Protein AF-A0A2T9YYT0-F1 (afdb_monomer)

Organism: NCBI:txid61424

Structure (mmCIF, N/CA/C/O backbone):
data_AF-A0A2T9YYT0-F1
#
_entry.id   AF-A0A2T9YYT0-F1
#
loop_
_atom_site.group_PDB
_atom_site.id
_atom_site.type_symbol
_atom_site.label_atom_id
_atom_site.label_alt_id
_atom_site.label_comp_id
_atom_site.label_asym_id
_atom_site.label_entity_id
_atom_site.label_seq_id
_atom_site.pdbx_PDB_ins_code
_atom_site.Cartn_x
_atom_site.Cartn_y
_atom_site.Cartn_z
_atom_site.occupancy
_atom_site.B_iso_or_equiv
_atom_site.auth_seq_id
_atom_site.auth_comp_id
_atom_site.auth_asym_id
_atom_site.auth_atom_id
_atom_site.pdbx_PDB_model_num
ATOM 1 N N . MET A 1 1 ? 71.047 16.008 -91.352 1.00 48.94 1 MET A N 1
ATOM 2 C CA . MET A 1 1 ? 70.889 15.973 -92.823 1.00 48.94 1 MET A CA 1
ATOM 3 C C . MET A 1 1 ? 72.120 15.320 -93.435 1.00 48.94 1 MET A C 1
ATOM 5 O O . MET A 1 1 ? 73.192 15.912 -93.393 1.00 48.94 1 MET A O 1
ATOM 9 N N . VAL A 1 2 ? 71.991 14.085 -93.923 1.00 49.75 2 VAL A N 1
ATOM 10 C CA . VAL A 1 2 ? 73.041 13.418 -94.707 1.00 49.75 2 VAL A CA 1
ATOM 11 C C . VAL A 1 2 ? 72.627 13.507 -96.168 1.00 49.75 2 VAL A C 1
ATOM 13 O O . VAL A 1 2 ? 71.519 13.128 -96.542 1.00 49.75 2 VAL A O 1
ATOM 16 N N . VAL A 1 3 ? 73.506 14.071 -96.986 1.00 53.31 3 VAL A N 1
ATOM 17 C CA . VAL A 1 3 ? 73.301 14.191 -98.428 1.00 53.31 3 VAL A CA 1
ATOM 18 C C . VAL A 1 3 ? 73.823 12.905 -99.052 1.00 53.31 3 VAL A C 1
ATOM 20 O O . VAL A 1 3 ? 75.031 12.673 -99.032 1.00 53.31 3 VAL A O 1
ATOM 23 N N . ILE A 1 4 ? 72.929 12.060 -99.568 1.00 58.38 4 ILE A N 1
ATOM 24 C CA . ILE A 1 4 ? 73.328 10.882 -100.342 1.00 58.38 4 ILE A CA 1
ATOM 25 C C . ILE A 1 4 ? 73.090 11.206 -101.812 1.00 58.38 4 ILE A C 1
ATOM 27 O O . ILE A 1 4 ? 71.980 11.553 -102.219 1.00 58.38 4 ILE A O 1
ATOM 31 N N . GLN A 1 5 ? 74.158 11.132 -102.598 1.00 52.84 5 GLN A N 1
ATOM 32 C CA . GLN A 1 5 ? 74.096 11.273 -104.043 1.00 52.84 5 GLN A CA 1
ATOM 33 C C . GLN A 1 5 ? 73.851 9.881 -104.630 1.00 52.84 5 GLN A C 1
ATOM 35 O O . GLN A 1 5 ? 74.651 8.974 -104.404 1.00 52.84 5 GLN A O 1
ATOM 40 N N . VAL A 1 6 ? 72.729 9.696 -105.324 1.00 58.88 6 VAL A N 1
ATOM 41 C CA . VAL A 1 6 ? 72.465 8.471 -106.095 1.00 58.88 6 VAL A CA 1
ATOM 42 C C . VAL A 1 6 ? 73.031 8.617 -107.510 1.00 58.88 6 VAL A C 1
ATOM 44 O O . VAL A 1 6 ? 73.194 9.736 -108.000 1.00 58.88 6 VAL A O 1
ATOM 47 N N . ASP A 1 7 ? 73.363 7.492 -108.153 1.00 56.06 7 ASP A N 1
ATOM 48 C CA . ASP A 1 7 ? 74.145 7.411 -109.404 1.00 56.06 7 ASP A CA 1
ATOM 49 C C . ASP A 1 7 ? 73.560 8.180 -110.613 1.00 56.06 7 ASP A C 1
ATOM 51 O O . ASP A 1 7 ? 74.244 8.349 -111.622 1.00 56.06 7 ASP A O 1
ATOM 55 N N . ASP A 1 8 ? 72.326 8.689 -110.529 1.00 66.50 8 ASP A N 1
ATOM 56 C CA . ASP A 1 8 ? 71.697 9.537 -111.553 1.00 66.50 8 ASP A CA 1
ATOM 57 C C . ASP A 1 8 ? 71.870 11.055 -111.323 1.00 66.50 8 ASP A C 1
ATOM 59 O O . ASP A 1 8 ? 71.364 11.867 -112.098 1.00 66.50 8 ASP A O 1
ATOM 63 N N . GLY A 1 9 ? 72.605 11.456 -110.280 1.00 64.12 9 GLY A N 1
ATOM 64 C CA . GLY A 1 9 ? 72.860 12.858 -109.943 1.00 64.12 9 GLY A CA 1
ATOM 65 C C . GLY A 1 9 ? 71.755 13.533 -109.124 1.00 64.12 9 GLY A C 1
ATOM 66 O O . GLY A 1 9 ? 71.896 14.711 -108.787 1.00 64.12 9 GLY A O 1
ATOM 67 N N . SER A 1 10 ? 70.693 12.811 -108.755 1.00 58.41 10 SER A N 1
ATOM 68 C CA . SER A 1 10 ? 69.660 13.301 -107.842 1.00 58.41 10 SER A CA 1
ATOM 69 C C . SER A 1 10 ? 70.203 13.394 -106.412 1.00 58.41 10 SER A C 1
ATOM 71 O O . SER A 1 10 ? 70.807 12.457 -105.885 1.00 58.41 10 SER A O 1
ATOM 73 N N . ILE A 1 11 ? 69.981 14.538 -105.760 1.00 57.59 11 ILE A N 1
ATOM 74 C CA . ILE A 1 11 ? 70.287 14.714 -104.338 1.00 57.59 11 ILE A CA 1
ATOM 75 C C . ILE A 1 11 ? 69.088 14.222 -103.536 1.00 57.59 11 ILE A C 1
ATOM 77 O O . ILE A 1 11 ? 68.036 14.861 -103.538 1.00 57.59 11 ILE A O 1
ATOM 81 N N . VAL A 1 12 ? 69.256 13.109 -102.824 1.00 55.69 12 VAL A N 1
ATOM 82 C CA . VAL A 1 12 ? 68.275 12.673 -101.832 1.00 55.69 12 VAL A CA 1
ATOM 83 C C . VAL A 1 12 ? 68.736 13.207 -100.480 1.00 55.69 12 VAL A C 1
ATOM 85 O O . VAL A 1 12 ? 69.759 12.786 -99.932 1.00 55.69 12 VAL A O 1
ATOM 88 N N . CYS A 1 13 ? 68.003 14.187 -99.953 1.00 56.06 13 CYS A N 1
ATOM 89 C CA . CYS A 1 13 ? 68.179 14.643 -98.581 1.00 56.06 13 CYS A CA 1
ATOM 90 C C . CYS A 1 13 ? 67.651 13.543 -97.664 1.00 56.06 13 CYS A C 1
ATOM 92 O O . CYS A 1 13 ? 66.440 13.387 -97.522 1.00 56.06 13 CYS A O 1
ATOM 94 N N . VAL A 1 14 ? 68.549 12.763 -97.067 1.00 57.16 14 VAL A N 1
ATOM 95 C CA . VAL A 1 14 ? 68.151 11.817 -96.031 1.00 57.16 14 VAL A CA 1
ATOM 96 C C . VAL A 1 14 ? 68.234 12.568 -94.713 1.00 57.16 14 VAL A C 1
ATOM 98 O O . VAL A 1 14 ? 69.315 12.968 -94.252 1.00 57.16 14 VAL A O 1
ATOM 101 N N . ASP A 1 15 ? 67.070 12.836 -94.131 1.00 63.81 15 ASP A N 1
ATOM 102 C CA . ASP A 1 15 ? 66.994 13.333 -92.767 1.00 63.81 15 ASP A CA 1
ATOM 103 C C . ASP A 1 15 ? 67.611 12.247 -91.878 1.00 63.81 15 ASP A C 1
ATOM 105 O O . ASP A 1 15 ? 67.020 11.197 -91.651 1.00 63.81 15 ASP A O 1
ATOM 109 N N . ASN A 1 16 ? 68.858 12.454 -91.446 1.00 73.38 16 ASN A N 1
ATOM 110 C CA . ASN A 1 16 ? 69.516 11.587 -90.472 1.00 73.38 16 ASN A CA 1
ATOM 111 C C . ASN A 1 16 ? 68.943 11.931 -89.096 1.00 73.38 16 ASN A C 1
ATOM 113 O O . ASN A 1 16 ? 69.566 12.669 -88.333 1.00 73.38 16 ASN A O 1
ATOM 117 N N . LEU A 1 17 ? 67.690 11.529 -88.902 1.00 82.12 17 LEU A N 1
ATOM 118 C CA . LEU A 1 17 ? 66.942 11.695 -87.671 1.00 82.12 17 LEU A CA 1
ATOM 119 C C . LEU A 1 17 ? 67.396 10.620 -86.698 1.00 82.12 17 LEU A C 1
ATOM 121 O O . LEU A 1 17 ? 67.604 9.462 -87.071 1.00 82.12 17 LEU A O 1
ATOM 125 N N . THR A 1 18 ? 67.536 11.004 -85.438 1.00 88.94 18 THR A N 1
ATOM 126 C CA . THR A 1 18 ? 67.604 10.026 -84.357 1.00 88.94 18 THR A CA 1
ATOM 127 C C . THR A 1 18 ? 66.321 9.182 -84.353 1.00 88.94 18 THR A C 1
ATOM 129 O O . THR A 1 18 ? 65.275 9.651 -84.811 1.00 88.94 18 THR A O 1
ATOM 132 N N . PRO A 1 19 ? 66.356 7.943 -83.831 1.00 90.31 19 PRO A N 1
ATOM 133 C CA . PRO A 1 19 ? 65.154 7.117 -83.711 1.00 90.31 19 PRO A CA 1
ATOM 134 C C . PRO A 1 19 ? 63.983 7.845 -83.025 1.00 90.31 19 PRO A C 1
ATOM 136 O O . PRO A 1 19 ? 62.849 7.758 -83.493 1.00 90.31 19 PRO A O 1
ATOM 139 N N . TYR A 1 20 ? 64.263 8.643 -81.988 1.00 91.44 20 TYR A N 1
ATOM 140 C CA . TYR A 1 20 ? 63.283 9.518 -81.340 1.00 91.44 20 TYR A CA 1
ATOM 141 C C . TYR A 1 20 ? 62.682 10.560 -82.298 1.00 91.44 20 TYR A C 1
ATOM 143 O O . TYR A 1 20 ? 61.463 10.656 -82.420 1.00 91.44 20 TYR A O 1
ATOM 151 N N . GLU A 1 21 ? 63.512 11.322 -83.015 1.00 90.19 21 GLU A N 1
ATOM 152 C CA . GLU A 1 21 ? 63.042 12.341 -83.967 1.00 90.19 21 GLU A CA 1
ATOM 153 C C . GLU A 1 21 ? 62.239 11.731 -85.125 1.00 90.19 21 GLU A C 1
ATOM 155 O O . GLU A 1 21 ? 61.293 12.355 -85.610 1.00 90.19 21 GLU A O 1
ATOM 160 N N . GLN A 1 22 ? 62.582 10.508 -85.546 1.00 89.50 22 GLN A N 1
ATOM 161 C CA . GLN A 1 22 ? 61.803 9.765 -86.533 1.00 89.50 22 GLN A CA 1
ATOM 162 C C . GLN A 1 22 ? 60.416 9.404 -85.983 1.00 89.50 22 GLN A C 1
ATOM 164 O O . GLN A 1 22 ? 59.426 9.688 -86.650 1.00 89.50 22 GLN A O 1
ATOM 169 N N . CYS A 1 23 ? 60.324 8.897 -84.749 1.00 91.56 23 CYS A N 1
ATOM 170 C CA . CYS A 1 23 ? 59.041 8.645 -84.083 1.00 91.56 23 CYS A CA 1
ATOM 171 C C . CYS A 1 23 ? 58.188 9.921 -83.976 1.00 91.56 23 CYS A C 1
ATOM 173 O O . CYS A 1 23 ? 57.018 9.928 -84.355 1.00 91.56 23 CYS A O 1
ATOM 175 N N . VAL A 1 24 ? 58.776 11.041 -83.537 1.00 91.44 24 VAL A N 1
ATOM 176 C CA . VAL A 1 24 ? 58.065 12.329 -83.433 1.00 91.44 24 VAL A CA 1
ATOM 177 C C . VAL A 1 24 ? 57.538 12.779 -84.800 1.00 91.44 24 VAL A C 1
ATOM 179 O O . VAL A 1 24 ? 56.410 13.264 -84.904 1.00 91.44 24 VAL A O 1
ATOM 182 N N . LYS A 1 25 ? 58.330 12.602 -85.864 1.00 89.75 25 LYS A N 1
ATOM 183 C CA . LYS A 1 25 ? 57.927 12.913 -87.242 1.00 89.75 25 LYS A CA 1
ATOM 184 C C . LYS A 1 25 ? 56.784 12.013 -87.721 1.00 89.75 25 LYS A C 1
ATOM 186 O O . LYS A 1 25 ? 55.833 12.530 -88.308 1.00 89.75 25 LYS A O 1
ATOM 191 N N . ASP A 1 26 ? 56.847 10.715 -87.433 1.00 91.25 26 ASP A N 1
ATOM 192 C CA . ASP A 1 26 ? 55.813 9.736 -87.797 1.00 91.25 26 ASP A CA 1
ATOM 193 C C . ASP A 1 26 ? 54.470 10.031 -87.102 1.00 91.25 26 ASP A C 1
ATOM 195 O O . ASP A 1 26 ? 53.407 9.784 -87.672 1.00 91.25 26 ASP A O 1
ATOM 199 N N . HIS A 1 27 ? 54.507 10.669 -85.927 1.00 88.31 27 HIS A N 1
ATOM 200 C CA . HIS A 1 27 ? 53.335 11.121 -85.169 1.00 88.31 27 HIS A CA 1
ATOM 201 C C . HIS A 1 27 ? 53.002 12.612 -85.371 1.00 88.31 27 HIS A C 1
ATOM 203 O O . HIS A 1 27 ? 52.501 13.292 -84.473 1.00 88.31 27 HIS A O 1
ATOM 209 N N . GLY A 1 28 ? 53.254 13.145 -86.573 1.00 88.19 28 GLY A N 1
ATOM 210 C CA . GLY A 1 28 ? 52.795 14.484 -86.966 1.00 88.19 28 GLY A CA 1
ATOM 211 C C . GLY A 1 28 ? 53.516 15.633 -86.255 1.00 88.19 28 GLY A C 1
ATOM 212 O O . GLY A 1 28 ? 52.968 16.729 -86.143 1.00 88.19 28 GLY A O 1
ATOM 213 N N . GLY A 1 29 ? 54.737 15.388 -85.774 1.00 89.06 29 GLY A N 1
ATOM 214 C CA . GLY A 1 29 ? 55.554 16.357 -85.046 1.00 89.06 29 GLY A CA 1
ATOM 215 C C . GLY A 1 29 ? 55.288 16.397 -83.542 1.00 89.06 29 GLY A C 1
ATOM 216 O O . GLY A 1 29 ? 55.827 17.273 -82.867 1.00 89.06 29 GLY A O 1
ATOM 217 N N . ASN A 1 30 ? 54.473 15.484 -83.008 1.00 90.19 30 ASN A N 1
ATOM 218 C CA . ASN A 1 30 ? 54.114 15.471 -81.599 1.00 90.19 30 ASN A CA 1
ATOM 219 C C . ASN A 1 30 ? 54.831 14.338 -80.854 1.00 90.19 30 ASN A C 1
ATOM 221 O O . ASN A 1 30 ? 54.704 13.169 -81.207 1.00 90.19 30 ASN A O 1
ATOM 225 N N . SER A 1 31 ? 55.572 14.675 -79.800 1.00 90.44 31 SER A N 1
ATOM 226 C CA . SER A 1 31 ? 56.285 13.688 -78.982 1.00 90.44 31 SER A CA 1
ATOM 227 C C . SER A 1 31 ? 55.400 13.000 -77.941 1.00 90.44 31 SER A C 1
ATOM 229 O O . SER A 1 31 ? 55.817 12.006 -77.344 1.00 90.44 31 SER A O 1
ATOM 231 N N . SER A 1 32 ? 54.184 13.499 -77.705 1.00 92.25 32 SER A N 1
ATOM 232 C CA . SER A 1 32 ? 53.190 12.882 -76.819 1.00 92.25 32 SER A CA 1
ATOM 233 C C . SER A 1 32 ? 51.772 13.183 -77.289 1.00 92.25 32 SER A C 1
ATOM 235 O O . SER A 1 32 ? 51.420 14.343 -77.478 1.00 92.25 32 SER A O 1
ATOM 237 N N . TRP A 1 33 ? 50.940 12.160 -77.450 1.00 92.19 33 TRP A N 1
ATOM 238 C CA . TRP A 1 33 ? 49.564 12.292 -77.928 1.00 92.19 33 TRP A CA 1
ATOM 239 C C . TRP A 1 33 ? 48.591 11.468 -77.086 1.00 92.19 33 TRP A C 1
ATOM 241 O O . TRP A 1 33 ? 48.980 10.574 -76.334 1.00 92.19 33 TRP A O 1
ATOM 251 N N . SER A 1 34 ? 47.308 11.791 -77.219 1.00 88.31 34 SER A N 1
ATOM 252 C CA . SER A 1 34 ? 46.221 11.090 -76.543 1.00 88.31 34 SER A CA 1
ATOM 253 C C . SER A 1 34 ? 45.336 10.408 -77.576 1.00 88.31 34 SER A C 1
ATOM 255 O O . SER A 1 34 ? 44.844 11.057 -78.498 1.00 88.31 34 SER A O 1
ATOM 257 N N . ASP A 1 35 ? 45.133 9.112 -77.385 1.00 84.75 35 ASP A N 1
ATOM 258 C CA . ASP A 1 35 ? 44.065 8.334 -78.003 1.00 84.75 35 ASP A CA 1
ATOM 259 C C . ASP A 1 35 ? 42.869 8.277 -77.025 1.00 84.75 35 ASP A C 1
ATOM 261 O O . ASP A 1 35 ? 43.024 8.630 -75.851 1.00 84.75 35 ASP A O 1
ATOM 265 N N . PRO A 1 36 ? 41.665 7.855 -77.459 1.00 81.38 36 PRO A N 1
ATOM 266 C CA . PRO A 1 36 ? 40.472 7.853 -76.604 1.00 81.38 36 PRO A CA 1
ATOM 267 C C . PRO A 1 36 ? 40.617 7.105 -75.266 1.00 81.38 36 PRO A C 1
ATOM 269 O O . PRO A 1 36 ? 39.908 7.430 -74.319 1.00 81.38 36 PRO A O 1
ATOM 272 N N . ASP A 1 37 ? 41.513 6.120 -75.186 1.00 81.56 37 ASP A N 1
ATOM 273 C CA . ASP A 1 37 ? 41.694 5.205 -74.055 1.00 81.56 37 ASP A CA 1
ATOM 274 C C . ASP A 1 37 ? 43.132 5.148 -73.512 1.00 81.56 37 ASP A C 1
ATOM 276 O O . ASP A 1 37 ? 43.399 4.393 -72.583 1.00 81.56 37 ASP A O 1
ATOM 280 N N . LYS A 1 38 ? 44.073 5.937 -74.044 1.00 90.38 38 LYS A N 1
ATOM 281 C CA . LYS A 1 38 ? 45.487 5.908 -73.626 1.00 90.38 38 LYS A CA 1
ATOM 282 C C . LYS A 1 38 ? 46.226 7.193 -73.960 1.00 90.38 38 LYS A C 1
ATOM 284 O O . LYS A 1 38 ? 45.900 7.908 -74.902 1.00 90.38 38 LYS A O 1
ATOM 289 N N . THR A 1 39 ? 47.281 7.463 -73.202 1.00 91.12 39 THR A N 1
ATOM 290 C CA . THR A 1 39 ? 48.277 8.480 -73.550 1.00 91.12 39 THR A CA 1
ATOM 291 C C . THR A 1 39 ? 49.543 7.789 -74.017 1.00 91.12 39 THR A C 1
ATOM 293 O O . THR A 1 39 ? 50.057 6.912 -73.324 1.00 91.12 39 THR A O 1
ATOM 296 N N . CYS A 1 40 ? 50.050 8.186 -75.176 1.00 93.38 40 CYS A N 1
ATOM 297 C CA . CYS A 1 40 ? 51.240 7.612 -75.780 1.00 93.38 40 CYS A CA 1
ATOM 298 C C . CYS A 1 40 ? 52.328 8.672 -75.970 1.00 93.38 40 CYS A C 1
ATOM 300 O O . CYS A 1 40 ? 52.042 9.852 -76.169 1.00 93.38 40 CYS A O 1
ATOM 302 N N . SER A 1 41 ? 53.587 8.252 -75.925 1.00 94.19 41 SER A N 1
ATOM 303 C CA . SER A 1 41 ? 54.744 9.115 -76.153 1.00 94.19 41 SER A CA 1
ATOM 304 C C . SER A 1 41 ? 55.873 8.369 -76.852 1.00 94.19 41 SER A C 1
ATOM 306 O O . SER A 1 41 ? 56.094 7.184 -76.591 1.00 94.19 41 SER A O 1
ATOM 308 N N . CYS A 1 42 ? 56.636 9.080 -77.679 1.00 94.56 42 CYS A N 1
ATOM 309 C CA . CYS A 1 42 ? 57.902 8.571 -78.203 1.00 94.56 42 CYS A CA 1
ATOM 310 C C . CYS A 1 42 ? 58.935 8.474 -77.074 1.00 94.56 42 CYS A C 1
ATOM 312 O O . CYS A 1 42 ? 59.046 9.390 -76.256 1.00 94.56 42 CYS A O 1
ATOM 314 N N . ILE A 1 43 ? 59.708 7.390 -77.042 1.00 92.75 43 ILE A N 1
ATOM 315 C CA . ILE A 1 43 ? 60.860 7.237 -76.142 1.00 92.75 43 ILE A CA 1
ATOM 316 C C . ILE A 1 43 ? 62.176 7.249 -76.935 1.00 92.75 43 ILE A C 1
ATOM 318 O O . ILE A 1 43 ? 62.174 7.139 -78.158 1.00 92.75 43 ILE A O 1
ATOM 322 N N . GLU A 1 44 ? 63.305 7.444 -76.247 1.00 90.44 44 GLU A N 1
ATOM 323 C CA . GLU A 1 44 ? 64.619 7.752 -76.853 1.00 90.44 44 GLU A CA 1
ATOM 324 C C . GLU A 1 44 ? 65.107 6.734 -77.905 1.00 90.44 44 GLU A C 1
ATOM 326 O O . GLU A 1 44 ? 65.835 7.094 -78.830 1.00 90.44 44 GLU A O 1
ATOM 331 N N . ASP A 1 45 ? 64.691 5.468 -77.806 1.00 90.62 45 ASP A N 1
ATOM 332 C CA . ASP A 1 45 ? 65.041 4.420 -78.776 1.00 90.62 45 ASP A CA 1
ATOM 333 C C . ASP A 1 45 ? 64.176 4.431 -80.054 1.00 90.62 45 ASP A C 1
ATOM 335 O O . ASP A 1 45 ? 64.395 3.621 -80.956 1.00 90.62 45 ASP A O 1
ATOM 339 N N . GLY A 1 46 ? 63.229 5.369 -80.153 1.00 86.44 46 GLY A N 1
ATOM 340 C CA . GLY A 1 46 ? 62.299 5.528 -81.269 1.00 86.44 46 GLY A CA 1
ATOM 341 C C . GLY A 1 46 ? 61.024 4.693 -81.170 1.00 86.44 46 GLY A C 1
ATOM 342 O O . GLY A 1 46 ? 60.193 4.766 -82.072 1.00 86.44 46 GLY A O 1
ATOM 343 N N . SER A 1 47 ? 60.836 3.909 -80.107 1.00 92.00 47 SER A N 1
ATOM 344 C CA . SER A 1 47 ? 59.583 3.189 -79.875 1.00 92.00 47 SER A CA 1
ATOM 345 C C . SER A 1 47 ? 58.518 4.066 -79.201 1.00 92.00 47 SER A C 1
ATOM 347 O O . SER A 1 47 ? 58.781 5.175 -78.726 1.00 92.00 47 SER A O 1
ATOM 349 N N . VAL A 1 48 ? 57.281 3.566 -79.185 1.00 92.69 48 VAL A N 1
ATOM 350 C CA . VAL A 1 48 ? 56.127 4.227 -78.566 1.00 92.69 48 VAL A CA 1
ATOM 351 C C . VAL A 1 48 ? 55.809 3.552 -77.239 1.00 92.69 48 VAL A C 1
ATOM 353 O O . VAL A 1 48 ? 55.561 2.348 -77.193 1.00 92.69 48 VAL A O 1
ATOM 356 N N . SER A 1 49 ? 55.759 4.340 -76.168 1.00 92.06 49 SER A N 1
ATOM 357 C CA . SER A 1 49 ? 55.246 3.911 -74.869 1.00 92.06 49 SER A CA 1
ATOM 358 C C . SER A 1 49 ? 53.835 4.450 -74.685 1.00 92.06 49 SER A C 1
ATOM 360 O O . SER A 1 49 ? 53.631 5.658 -74.774 1.00 92.06 49 SER A O 1
ATOM 362 N N . CYS A 1 50 ? 52.866 3.572 -74.430 1.00 91.38 50 CYS A N 1
ATOM 363 C CA . CYS A 1 50 ? 51.482 3.946 -74.157 1.00 91.38 50 CYS A CA 1
ATOM 364 C C . CYS A 1 50 ? 51.086 3.538 -72.742 1.00 91.38 50 CYS A C 1
ATOM 366 O O . CYS A 1 50 ? 51.421 2.446 -72.281 1.00 91.38 50 CYS A O 1
ATOM 368 N N . LYS A 1 51 ? 50.335 4.409 -72.076 1.00 89.75 51 LYS A N 1
ATOM 369 C CA . LYS A 1 51 ? 49.704 4.150 -70.789 1.00 89.75 51 LYS A CA 1
ATOM 370 C C . LYS A 1 51 ? 48.198 4.292 -70.944 1.00 89.75 51 LYS A C 1
ATOM 372 O O . LYS A 1 51 ? 47.733 5.360 -71.345 1.00 89.75 51 LYS A O 1
ATOM 377 N N . ASP A 1 52 ? 47.469 3.239 -70.595 1.00 89.38 52 ASP A N 1
ATOM 378 C CA . ASP A 1 52 ? 46.009 3.256 -70.588 1.00 89.38 52 ASP A CA 1
ATOM 379 C C . ASP A 1 52 ? 45.496 4.358 -69.650 1.00 89.38 52 ASP A C 1
ATOM 381 O O . ASP A 1 52 ? 46.044 4.599 -68.565 1.00 89.38 52 ASP A O 1
ATOM 385 N N . LEU A 1 53 ? 44.467 5.068 -70.103 1.00 86.06 53 LEU A N 1
ATOM 386 C CA . LEU A 1 53 ? 43.699 5.973 -69.265 1.00 86.06 53 LEU A CA 1
ATOM 387 C C . LEU A 1 53 ? 42.851 5.128 -68.307 1.00 86.06 53 LEU A C 1
ATOM 389 O O . LEU A 1 53 ? 42.362 4.068 -68.704 1.00 86.06 53 LEU A O 1
ATOM 393 N N . PRO A 1 54 ? 42.662 5.575 -67.055 1.00 87.75 54 PRO A N 1
ATOM 394 C CA . PRO A 1 54 ? 41.788 4.869 -66.132 1.00 87.75 54 PRO A CA 1
ATOM 395 C C . PRO A 1 54 ? 40.380 4.789 -66.724 1.00 87.75 54 PRO A C 1
ATOM 397 O O . PRO A 1 54 ? 39.855 5.768 -67.263 1.00 87.75 54 PRO A O 1
ATOM 400 N N . THR A 1 55 ? 39.755 3.621 -66.609 1.00 91.50 55 THR A N 1
ATOM 401 C CA . THR A 1 55 ? 38.328 3.476 -66.907 1.00 91.50 55 THR A CA 1
ATOM 402 C C . THR A 1 55 ? 37.507 4.420 -66.017 1.00 91.50 55 THR A C 1
ATOM 404 O O . THR A 1 55 ? 37.961 4.792 -64.932 1.00 91.50 55 THR A O 1
ATOM 407 N N . PRO A 1 56 ? 36.271 4.787 -66.406 1.00 92.56 56 PRO A N 1
ATOM 408 C CA . PRO A 1 56 ? 35.410 5.622 -65.564 1.00 92.56 56 PRO A CA 1
ATOM 409 C C . PRO A 1 56 ? 35.245 5.089 -64.129 1.00 92.56 56 PRO A C 1
ATOM 411 O O . PRO A 1 56 ? 35.268 5.862 -63.174 1.00 92.56 56 PRO A O 1
ATOM 414 N N . TYR A 1 57 ? 35.154 3.764 -63.961 1.00 94.75 57 TYR A N 1
ATOM 415 C CA . TYR A 1 57 ? 35.125 3.122 -62.645 1.00 94.75 57 TYR A CA 1
ATOM 416 C C . TYR A 1 57 ? 36.441 3.302 -61.874 1.00 94.75 57 TYR A C 1
ATOM 418 O O . TYR A 1 57 ? 36.416 3.693 -60.710 1.00 94.75 57 TYR A O 1
ATOM 426 N N . GLU A 1 58 ? 37.595 3.056 -62.502 1.00 94.06 58 GLU A N 1
ATOM 427 C CA . GLU A 1 58 ? 38.905 3.236 -61.857 1.00 94.06 58 GLU A CA 1
ATOM 428 C C . GLU A 1 58 ? 39.161 4.694 -61.471 1.00 94.06 58 GLU A C 1
ATOM 430 O O . GLU A 1 58 ? 39.727 4.950 -60.409 1.00 94.06 58 GLU A O 1
ATOM 435 N N . GLN A 1 59 ? 38.706 5.643 -62.294 1.00 93.44 59 GLN A N 1
ATOM 436 C CA . GLN A 1 59 ? 38.777 7.064 -61.975 1.00 93.44 59 GLN A CA 1
ATOM 437 C C . GLN A 1 59 ? 37.907 7.398 -60.757 1.00 93.44 59 GLN A C 1
ATOM 439 O O . GLN A 1 59 ? 38.404 8.027 -59.830 1.00 93.44 59 GLN A O 1
ATOM 444 N N . CYS A 1 60 ? 36.665 6.902 -60.697 1.00 95.06 60 CYS A N 1
ATOM 445 C CA . CYS A 1 60 ? 35.802 7.057 -59.520 1.00 95.06 60 CYS A CA 1
ATOM 446 C C . CYS A 1 60 ? 36.460 6.491 -58.249 1.00 95.06 60 CYS A C 1
ATOM 448 O O . CYS A 1 60 ? 36.528 7.161 -57.221 1.00 95.06 60 CYS A O 1
ATOM 450 N N . VAL A 1 61 ? 37.013 5.275 -58.321 1.00 95.06 61 VAL A N 1
ATOM 451 C CA . VAL A 1 61 ? 37.719 4.647 -57.193 1.00 95.06 61 VAL A CA 1
ATOM 452 C C . VAL A 1 61 ? 38.916 5.496 -56.754 1.00 95.06 61 VAL A C 1
ATOM 454 O O . VAL A 1 61 ? 39.132 5.680 -55.555 1.00 95.06 61 VAL A O 1
ATOM 457 N N . ALA A 1 62 ? 39.688 6.036 -57.700 1.00 93.31 62 ALA A N 1
ATOM 458 C CA . ALA A 1 62 ? 40.825 6.908 -57.413 1.00 93.31 62 ALA A CA 1
ATOM 459 C C . ALA A 1 62 ? 40.396 8.234 -56.761 1.00 93.31 62 ALA A C 1
ATOM 461 O O . ALA A 1 62 ? 41.001 8.640 -55.765 1.00 93.31 62 ALA A O 1
ATOM 462 N N . ASP A 1 63 ? 39.328 8.861 -57.262 1.00 94.38 63 ASP A N 1
ATOM 463 C CA . ASP A 1 63 ? 38.753 10.100 -56.720 1.00 94.38 63 ASP A CA 1
ATOM 464 C C . ASP A 1 63 ? 38.260 9.918 -55.271 1.00 94.38 63 ASP A C 1
ATOM 466 O O . ASP A 1 63 ? 38.290 10.856 -54.472 1.00 94.38 63 ASP A O 1
ATOM 470 N N . HIS A 1 64 ? 37.892 8.688 -54.900 1.00 92.19 64 HIS A N 1
ATOM 471 C CA . HIS A 1 64 ? 37.473 8.297 -53.552 1.00 92.19 64 HIS A CA 1
ATOM 472 C C . HIS A 1 64 ? 38.560 7.556 -52.752 1.00 92.19 64 HIS A C 1
ATOM 474 O O . HIS A 1 64 ? 38.272 6.724 -51.890 1.00 92.19 64 HIS A O 1
ATOM 480 N N . GLY A 1 65 ? 39.835 7.877 -52.997 1.00 91.19 65 GLY A N 1
ATOM 481 C CA . GLY A 1 65 ? 40.948 7.422 -52.157 1.00 91.19 65 GLY A CA 1
ATOM 482 C C . GLY A 1 65 ? 41.287 5.937 -52.307 1.00 91.19 65 GLY A C 1
ATOM 483 O O . GLY A 1 65 ? 41.852 5.339 -51.392 1.00 91.19 65 GLY A O 1
ATOM 484 N N . GLY A 1 66 ? 40.948 5.338 -53.448 1.00 92.88 66 GLY A N 1
ATOM 485 C CA . GLY A 1 66 ? 41.210 3.934 -53.756 1.00 92.88 66 GLY A CA 1
ATOM 486 C C . GLY A 1 66 ? 40.110 2.972 -53.308 1.00 92.88 66 GLY A C 1
ATOM 487 O O . GLY A 1 66 ? 40.302 1.761 -53.411 1.00 92.88 66 GLY A O 1
ATOM 488 N N . SER A 1 67 ? 38.969 3.474 -52.825 1.00 93.56 67 SER A N 1
ATOM 489 C CA . SER A 1 67 ? 37.852 2.638 -52.387 1.00 93.56 67 SER A CA 1
ATOM 490 C C . SER A 1 67 ? 36.675 2.707 -53.356 1.00 93.56 67 SER A C 1
ATOM 492 O O . SER A 1 67 ? 36.190 3.784 -53.688 1.00 93.56 67 SER A O 1
ATOM 494 N N . SER A 1 68 ? 36.160 1.546 -53.765 1.00 93.56 68 SER A N 1
ATOM 495 C CA . SER A 1 68 ? 34.930 1.445 -54.563 1.00 93.56 68 SER A CA 1
ATOM 496 C C . SER A 1 68 ? 33.653 1.628 -53.744 1.00 93.56 68 SER A C 1
ATOM 498 O O . SER A 1 68 ? 32.559 1.684 -54.304 1.00 93.56 68 SER A O 1
ATOM 500 N N . THR A 1 69 ? 33.768 1.707 -52.418 1.00 93.88 69 THR A N 1
ATOM 501 C CA . THR A 1 69 ? 32.668 1.978 -51.488 1.00 93.88 69 THR A CA 1
ATOM 502 C C . THR A 1 69 ? 33.175 2.842 -50.341 1.00 93.88 69 THR A C 1
ATOM 504 O O . THR A 1 69 ? 34.246 2.583 -49.793 1.00 93.88 69 THR A O 1
ATOM 507 N N . TRP A 1 70 ? 32.427 3.870 -49.961 1.00 93.44 70 TRP A N 1
ATOM 508 C CA . TRP A 1 70 ? 32.790 4.760 -48.862 1.00 93.44 70 TRP A CA 1
ATOM 509 C C . TRP A 1 70 ? 31.557 5.184 -48.078 1.00 93.44 70 TRP A C 1
ATOM 511 O O . TRP A 1 70 ? 30.435 5.162 -48.580 1.00 93.44 70 TRP A O 1
ATOM 521 N N . THR A 1 71 ? 31.783 5.585 -46.834 1.00 89.31 71 THR A N 1
ATOM 522 C CA . THR A 1 71 ? 30.728 6.032 -45.928 1.00 89.31 71 THR A CA 1
ATOM 523 C C . THR A 1 71 ? 30.925 7.514 -45.643 1.00 89.31 71 THR A C 1
ATOM 525 O O . THR A 1 71 ? 32.028 7.955 -45.318 1.00 89.31 71 THR A O 1
ATOM 528 N N . THR A 1 72 ? 29.858 8.288 -45.786 1.00 84.88 72 THR A N 1
ATOM 529 C CA . THR A 1 72 ? 29.746 9.653 -45.255 1.00 84.88 72 THR A CA 1
ATOM 530 C C . THR A 1 72 ? 28.896 9.605 -43.974 1.00 84.88 72 THR A C 1
ATOM 532 O O . THR A 1 72 ? 28.367 8.536 -43.673 1.00 84.88 72 THR A O 1
ATOM 535 N N . PRO A 1 73 ? 28.758 10.696 -43.193 1.00 80.00 73 PRO A N 1
ATOM 536 C CA . PRO A 1 73 ? 28.024 10.654 -41.923 1.00 80.00 73 PRO A CA 1
ATOM 537 C C . PRO A 1 73 ? 26.634 10.005 -41.999 1.00 80.00 73 PRO A C 1
ATOM 539 O O . PRO A 1 73 ? 26.282 9.267 -41.087 1.00 80.00 73 PRO A O 1
ATOM 542 N N . ASP A 1 74 ? 25.909 10.202 -43.105 1.00 80.81 74 ASP A N 1
ATOM 543 C CA . ASP A 1 74 ? 24.513 9.768 -43.236 1.00 80.81 74 ASP A CA 1
ATOM 544 C C . ASP A 1 74 ? 24.270 8.790 -44.396 1.00 80.81 74 ASP A C 1
ATOM 546 O O . ASP A 1 74 ? 23.148 8.332 -44.579 1.00 80.81 74 ASP A O 1
ATOM 550 N N . THR A 1 75 ? 25.282 8.456 -45.208 1.00 88.25 75 THR A N 1
ATOM 551 C CA . THR A 1 75 ? 25.091 7.595 -46.392 1.00 88.25 75 THR A CA 1
ATOM 552 C C . THR A 1 75 ? 26.254 6.643 -46.634 1.00 88.25 75 THR A C 1
ATOM 554 O O . THR A 1 75 ? 27.414 6.951 -46.350 1.00 88.25 75 THR A O 1
ATOM 557 N N . VAL A 1 76 ? 25.950 5.496 -47.236 1.00 91.69 76 VAL A N 1
ATOM 558 C CA . VAL A 1 76 ? 26.934 4.624 -47.881 1.00 91.69 76 VAL A CA 1
ATOM 559 C C . VAL A 1 76 ? 26.869 4.833 -49.388 1.00 91.69 76 VAL A C 1
ATOM 561 O O . VAL A 1 76 ? 25.793 4.794 -49.981 1.00 91.69 76 VAL A O 1
ATOM 564 N N . CYS A 1 77 ? 28.018 5.064 -50.010 1.00 93.69 77 CYS A N 1
ATOM 565 C CA . CYS A 1 77 ? 28.151 5.341 -51.432 1.00 93.69 77 CYS A CA 1
ATOM 566 C C . CYS A 1 77 ? 29.068 4.322 -52.111 1.00 93.69 77 CYS A C 1
ATOM 568 O O . CYS A 1 77 ? 29.968 3.771 -51.480 1.00 93.69 77 CYS A O 1
ATOM 570 N N . SER A 1 78 ? 28.864 4.086 -53.405 1.00 95.75 78 SER A N 1
ATOM 571 C CA . SER A 1 78 ? 29.684 3.177 -54.212 1.00 95.75 78 SER A CA 1
ATOM 572 C C . SER A 1 78 ? 29.871 3.672 -55.645 1.00 95.75 78 SER A C 1
ATOM 574 O O . SER A 1 78 ? 29.042 4.429 -56.159 1.00 95.75 78 SER A O 1
ATOM 576 N N . CYS A 1 79 ? 30.969 3.249 -56.276 1.00 96.81 79 CYS A N 1
ATOM 577 C CA . CYS A 1 79 ? 31.249 3.498 -57.690 1.00 96.81 79 CYS A CA 1
ATOM 578 C C . CYS A 1 79 ? 30.528 2.475 -58.575 1.00 96.81 79 CYS A C 1
ATOM 580 O O . CYS A 1 79 ? 30.668 1.265 -58.385 1.00 96.81 79 CYS A O 1
ATOM 582 N N . ASN A 1 80 ? 29.826 2.961 -59.594 1.00 96.06 80 ASN A N 1
ATOM 583 C CA . ASN A 1 80 ? 29.210 2.141 -60.629 1.00 96.06 80 ASN A CA 1
ATOM 584 C C . ASN A 1 80 ? 30.186 1.879 -61.788 1.00 96.06 80 ASN A C 1
ATOM 586 O O . ASN A 1 80 ? 31.105 2.670 -62.013 1.00 96.06 80 ASN A O 1
ATOM 590 N N . PRO A 1 81 ? 29.978 0.809 -62.582 1.00 93.81 81 PRO A N 1
ATOM 591 C CA . PRO A 1 81 ? 30.839 0.491 -63.725 1.00 93.81 81 PRO A CA 1
ATOM 592 C C . PRO A 1 81 ? 30.974 1.609 -64.771 1.00 93.81 81 PRO A C 1
ATOM 594 O O . PRO A 1 81 ? 31.974 1.661 -65.481 1.00 93.81 81 PRO A O 1
ATOM 597 N N . ASP A 1 82 ? 29.987 2.502 -64.874 1.00 93.06 82 ASP A N 1
ATOM 598 C CA . ASP A 1 82 ? 30.002 3.659 -65.779 1.00 93.06 82 ASP A CA 1
ATOM 599 C C . ASP A 1 82 ? 30.724 4.893 -65.198 1.00 93.06 82 ASP A C 1
ATOM 601 O O . ASP A 1 82 ? 30.796 5.927 -65.859 1.00 93.06 82 ASP A O 1
ATOM 605 N N . GLY A 1 83 ? 31.275 4.788 -63.983 1.00 90.25 83 GLY A N 1
ATOM 606 C CA . GLY A 1 83 ? 31.947 5.869 -63.260 1.00 90.25 83 GLY A CA 1
ATOM 607 C C . GLY A 1 83 ? 31.014 6.781 -62.462 1.00 90.25 83 GLY A C 1
ATOM 608 O O . GLY A 1 83 ? 31.495 7.678 -61.774 1.00 90.25 83 GLY A O 1
ATOM 609 N N . SER A 1 84 ? 29.695 6.569 -62.517 1.00 94.62 84 SER A N 1
ATOM 610 C CA . SER A 1 84 ? 28.751 7.287 -61.655 1.00 94.62 84 SER A CA 1
ATOM 611 C C . SER A 1 84 ? 28.814 6.786 -60.208 1.00 94.62 84 SER A C 1
ATOM 613 O O . SER A 1 84 ? 29.332 5.705 -59.924 1.00 94.62 84 SER A O 1
ATOM 615 N N . THR A 1 85 ? 28.264 7.564 -59.278 1.00 95.56 85 THR A N 1
ATOM 616 C CA . THR A 1 85 ? 28.171 7.191 -57.865 1.00 95.56 85 THR A CA 1
ATOM 617 C C . THR A 1 85 ? 26.723 6.900 -57.482 1.00 95.56 85 THR A C 1
ATOM 619 O O . THR A 1 85 ? 25.785 7.535 -57.965 1.00 95.56 85 THR A O 1
ATOM 622 N N . THR A 1 86 ? 26.509 5.912 -56.617 1.00 94.69 86 THR A N 1
ATOM 623 C CA . THR A 1 86 ? 25.200 5.645 -56.002 1.00 94.69 86 THR A CA 1
ATOM 624 C C . THR A 1 86 ? 25.351 5.638 -54.498 1.00 94.69 86 THR A C 1
ATOM 626 O O . THR A 1 86 ? 26.209 4.929 -53.978 1.00 94.69 86 THR A O 1
ATOM 629 N N . CYS A 1 87 ? 24.510 6.419 -53.824 1.00 92.56 87 CYS A N 1
ATOM 630 C CA . CYS A 1 87 ? 24.470 6.530 -52.375 1.00 92.56 87 CYS A CA 1
ATOM 631 C C . CYS A 1 87 ? 23.115 6.070 -51.842 1.00 92.56 87 CYS A C 1
ATOM 633 O O . CYS A 1 87 ? 22.085 6.227 -52.499 1.00 92.56 87 CYS A O 1
ATOM 635 N N . SER A 1 88 ? 23.118 5.496 -50.651 1.00 89.06 88 SER A N 1
ATOM 636 C CA . SER A 1 88 ? 21.916 5.147 -49.905 1.00 89.06 88 SE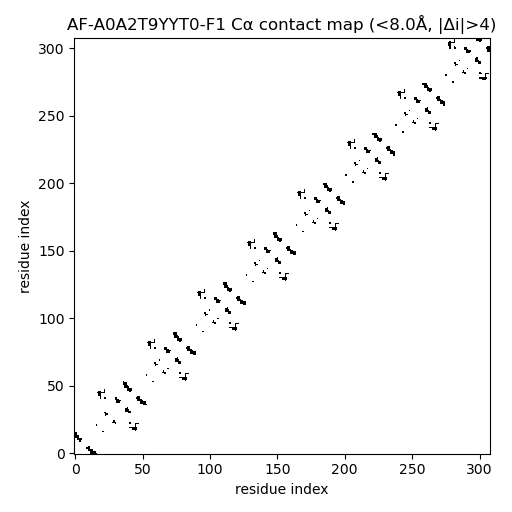R A CA 1
ATOM 637 C C . SER A 1 88 ? 22.068 5.631 -48.478 1.00 89.06 88 SER A C 1
ATOM 639 O O . SER A 1 88 ? 23.158 5.531 -47.909 1.00 89.06 88 SER A O 1
ATOM 641 N N . ASP A 1 89 ? 20.980 6.155 -47.924 1.00 86.75 89 ASP A N 1
ATOM 642 C CA . ASP A 1 89 ? 20.944 6.603 -46.539 1.00 86.75 89 ASP A CA 1
ATOM 643 C C . ASP A 1 89 ? 21.289 5.441 -45.608 1.00 86.75 89 ASP A C 1
ATOM 645 O O . ASP A 1 89 ? 20.864 4.295 -45.811 1.00 86.75 89 ASP A O 1
ATOM 649 N N . LEU A 1 90 ? 22.098 5.734 -44.596 1.00 80.25 90 LEU A N 1
ATOM 650 C CA . LEU A 1 90 ? 22.266 4.825 -43.481 1.00 80.25 90 LEU A CA 1
ATOM 651 C C . LEU A 1 90 ? 20.914 4.712 -42.762 1.00 80.25 90 LEU A C 1
ATOM 653 O O . LEU A 1 90 ? 20.194 5.706 -42.648 1.00 80.25 90 LEU A O 1
ATOM 657 N N . PRO A 1 91 ? 20.541 3.515 -42.286 1.00 80.69 91 PRO A N 1
ATOM 658 C CA . PRO A 1 91 ? 19.330 3.367 -41.495 1.00 80.69 91 PRO A CA 1
ATOM 659 C C . PRO A 1 91 ? 19.371 4.310 -40.289 1.00 80.69 91 PRO A C 1
ATOM 661 O O . PRO A 1 91 ? 20.382 4.339 -39.589 1.00 80.69 91 PRO A O 1
ATOM 664 N N . ASP A 1 92 ? 18.283 5.042 -40.036 1.00 87.06 92 ASP A N 1
ATOM 665 C CA . ASP A 1 92 ? 18.155 5.883 -38.842 1.00 87.06 92 ASP A CA 1
ATOM 666 C C . ASP A 1 92 ? 18.282 4.996 -37.585 1.00 87.06 92 ASP A C 1
ATOM 668 O O . ASP A 1 92 ? 17.413 4.143 -37.355 1.00 87.06 92 ASP A O 1
ATOM 672 N N . PRO A 1 93 ? 19.342 5.165 -36.769 1.00 90.19 93 PRO A N 1
ATOM 673 C CA . PRO A 1 93 ? 19.567 4.337 -35.589 1.00 90.19 93 PRO A CA 1
ATOM 674 C C . PRO A 1 93 ? 18.410 4.404 -34.589 1.00 90.19 93 PRO A C 1
ATOM 676 O O . PRO A 1 93 ? 18.066 3.397 -33.965 1.00 90.19 93 PRO A O 1
ATOM 679 N N . TYR A 1 94 ? 17.766 5.567 -34.454 1.00 93.12 94 TYR A N 1
ATOM 680 C CA . TYR A 1 94 ? 16.612 5.720 -33.578 1.00 93.12 94 TYR A CA 1
ATOM 681 C C . TYR A 1 94 ? 15.427 4.908 -34.099 1.00 93.12 94 TYR A C 1
ATOM 683 O O . TYR A 1 94 ? 14.818 4.157 -33.338 1.00 93.12 94 TYR A O 1
ATOM 691 N N . GLN A 1 95 ? 15.147 4.984 -35.402 1.00 92.81 95 GLN A N 1
ATOM 692 C CA . GLN A 1 95 ? 14.081 4.198 -36.025 1.00 92.81 95 GLN A CA 1
ATOM 693 C C . GLN A 1 95 ? 14.342 2.692 -35.908 1.00 92.81 95 GLN A C 1
ATOM 695 O O . GLN A 1 95 ? 13.415 1.941 -35.622 1.00 92.81 95 GLN A O 1
ATOM 700 N N . GLN A 1 96 ? 15.595 2.246 -36.037 1.00 93.06 96 GLN A N 1
ATOM 701 C CA . GLN A 1 96 ? 15.953 0.844 -35.804 1.00 93.06 96 GLN A CA 1
ATOM 702 C C . GLN A 1 96 ? 15.650 0.394 -34.370 1.00 93.06 96 GLN A C 1
ATOM 704 O O . GLN A 1 96 ? 15.150 -0.714 -34.169 1.00 93.06 96 GLN A O 1
ATOM 709 N N . CYS A 1 97 ? 15.922 1.246 -33.377 1.00 95.31 97 CYS A N 1
ATOM 710 C CA . CYS A 1 97 ? 15.559 0.968 -31.991 1.00 95.31 97 CYS A CA 1
ATOM 711 C C . CYS A 1 97 ? 14.036 0.890 -31.818 1.00 95.31 97 CYS A C 1
ATOM 713 O O . CYS A 1 97 ? 13.536 -0.070 -31.233 1.00 95.31 97 CYS A O 1
ATOM 715 N N . LEU A 1 98 ? 13.285 1.843 -32.386 1.00 95.44 98 LEU A N 1
ATOM 716 C CA . LEU A 1 98 ? 11.821 1.797 -32.367 1.00 95.44 98 LEU A CA 1
ATOM 717 C C . LEU A 1 98 ? 11.306 0.491 -32.977 1.00 95.44 98 LEU A C 1
ATOM 719 O O . LEU A 1 98 ? 10.502 -0.192 -32.351 1.00 95.44 98 LEU A O 1
ATOM 723 N N . ASP A 1 99 ? 11.794 0.110 -34.156 1.00 93.81 99 ASP A N 1
ATOM 724 C CA . ASP A 1 99 ? 11.376 -1.106 -34.857 1.00 93.81 99 ASP A CA 1
ATOM 725 C C . ASP A 1 99 ? 11.672 -2.368 -34.028 1.00 93.81 99 ASP A C 1
ATOM 727 O O . ASP A 1 99 ? 10.821 -3.257 -33.926 1.00 93.81 99 ASP A O 1
ATOM 731 N N . ALA A 1 100 ? 12.835 -2.424 -33.367 1.00 93.75 100 ALA A N 1
ATOM 732 C CA . ALA A 1 100 ? 13.204 -3.511 -32.457 1.00 93.75 100 ALA A CA 1
ATOM 733 C C . ALA A 1 100 ? 12.274 -3.616 -31.231 1.00 93.75 100 ALA A C 1
ATOM 735 O O . ALA A 1 100 ? 12.097 -4.705 -30.682 1.00 93.75 100 ALA A O 1
ATOM 736 N N . HIS A 1 101 ? 11.644 -2.507 -30.837 1.00 94.06 101 HIS A N 1
ATOM 737 C CA . HIS A 1 101 ? 10.721 -2.406 -29.706 1.00 94.06 101 HIS A CA 1
ATOM 738 C C . HIS A 1 101 ? 9.270 -2.137 -30.140 1.00 94.06 101 HIS A C 1
ATOM 740 O O . HIS A 1 101 ? 8.498 -1.503 -29.422 1.00 94.06 101 HIS A O 1
ATOM 746 N N . GLY A 1 102 ? 8.866 -2.629 -31.318 1.00 92.75 102 GLY A N 1
ATOM 747 C CA . GLY A 1 102 ? 7.465 -2.594 -31.759 1.00 92.75 102 GLY A CA 1
ATOM 748 C C . GLY A 1 102 ? 6.911 -1.185 -32.004 1.00 92.75 102 GLY A C 1
ATOM 749 O O . GLY A 1 102 ? 5.715 -0.951 -31.841 1.00 92.75 102 GLY A O 1
ATOM 750 N N . GLY A 1 103 ? 7.776 -0.242 -32.369 1.00 92.88 103 GLY A N 1
ATOM 751 C CA . GLY A 1 103 ? 7.466 1.170 -32.586 1.00 92.88 103 GLY A CA 1
ATOM 752 C C . GLY A 1 103 ? 7.452 2.019 -31.312 1.00 92.88 103 GLY A C 1
ATOM 753 O O . GLY A 1 103 ? 7.068 3.187 -31.372 1.00 92.88 103 GLY A O 1
ATOM 754 N N . GLN A 1 104 ? 7.830 1.465 -30.157 1.00 92.56 104 GLN A N 1
ATOM 755 C CA . GLN A 1 104 ? 7.774 2.175 -28.881 1.00 92.56 104 GLN A CA 1
ATOM 756 C C . GLN A 1 104 ? 9.104 2.861 -28.560 1.00 92.56 104 GLN A C 1
ATOM 758 O O . GLN A 1 104 ? 10.150 2.224 -28.499 1.00 92.56 104 GLN A O 1
ATOM 763 N N . SER A 1 105 ? 9.055 4.168 -28.289 1.00 94.38 105 SER A N 1
ATOM 764 C CA . SER A 1 105 ? 10.221 4.934 -27.828 1.00 94.38 105 SER A CA 1
ATOM 765 C C . SER A 1 105 ? 10.547 4.706 -26.353 1.00 94.38 105 SER A C 1
ATOM 767 O O . SER A 1 105 ? 11.678 4.955 -25.934 1.00 94.38 105 SER A O 1
ATOM 769 N N . THR A 1 106 ? 9.574 4.224 -25.576 1.00 95.00 106 THR A N 1
ATOM 770 C CA . THR A 1 106 ? 9.709 3.828 -24.173 1.00 95.00 106 THR A CA 1
ATOM 771 C C . THR A 1 106 ? 8.927 2.546 -23.899 1.00 95.00 106 THR A C 1
ATOM 773 O O . THR A 1 106 ? 7.867 2.313 -24.483 1.00 95.00 106 THR A O 1
ATOM 776 N N . TRP A 1 107 ? 9.441 1.704 -23.004 1.00 94.38 107 TRP A N 1
ATOM 777 C CA . TRP A 1 107 ? 8.797 0.456 -22.587 1.00 94.38 107 TRP A CA 1
ATOM 778 C C . TRP A 1 107 ? 9.168 0.102 -21.148 1.00 94.38 107 TRP A C 1
ATOM 780 O O . TRP A 1 107 ? 10.114 0.648 -20.583 1.00 94.38 107 TRP A O 1
ATOM 790 N N . THR A 1 108 ? 8.424 -0.823 -20.550 1.00 90.19 108 THR A N 1
ATOM 791 C CA . THR A 1 108 ? 8.730 -1.370 -19.227 1.00 90.19 108 THR A CA 1
ATOM 792 C C . THR A 1 108 ? 9.027 -2.859 -19.328 1.00 90.19 108 THR A C 1
ATOM 794 O O . THR A 1 108 ? 8.361 -3.607 -20.046 1.00 90.19 108 THR A O 1
ATOM 797 N N . THR A 1 109 ? 10.053 -3.291 -18.610 1.00 86.12 109 THR A N 1
ATOM 798 C CA . THR A 1 109 ? 10.291 -4.690 -18.250 1.00 86.12 109 THR A CA 1
ATOM 799 C C . THR A 1 109 ? 9.769 -4.910 -16.820 1.00 86.12 109 THR A C 1
ATOM 801 O O . THR A 1 109 ? 9.320 -3.947 -16.193 1.00 86.12 109 THR A O 1
ATOM 804 N N . PRO A 1 110 ? 9.782 -6.143 -16.280 1.00 80.44 110 PRO A N 1
ATOM 805 C CA . PRO A 1 110 ? 9.375 -6.375 -14.892 1.00 80.44 110 PRO A CA 1
ATOM 806 C C . PRO A 1 110 ? 10.123 -5.503 -13.872 1.00 80.44 110 PRO A C 1
ATOM 808 O O . PRO A 1 110 ? 9.512 -5.065 -12.904 1.00 80.44 110 PRO A O 1
ATOM 811 N N . ASP A 1 111 ? 11.399 -5.202 -14.132 1.00 82.12 111 ASP A N 1
ATOM 812 C CA . ASP A 1 111 ? 12.292 -4.556 -13.163 1.00 82.12 111 ASP A CA 1
ATOM 813 C C . ASP A 1 111 ? 12.804 -3.180 -13.617 1.00 82.12 111 ASP A C 1
ATOM 815 O O . ASP A 1 111 ? 13.526 -2.519 -12.875 1.00 82.12 111 ASP A O 1
ATOM 819 N N . SER A 1 112 ? 12.479 -2.717 -14.831 1.00 89.44 112 SER A N 1
ATOM 820 C CA . SER A 1 112 ? 13.050 -1.475 -15.371 1.00 89.44 112 SER A CA 1
ATOM 821 C C . SER A 1 112 ? 12.101 -0.718 -16.301 1.00 89.44 112 SER A C 1
ATOM 823 O O . SER A 1 112 ? 11.301 -1.299 -17.033 1.00 89.44 112 SER A O 1
ATOM 825 N N . ALA A 1 113 ? 12.245 0.603 -16.331 1.00 93.06 113 ALA A N 1
ATOM 826 C CA . ALA A 1 113 ? 11.733 1.450 -17.401 1.00 93.06 113 ALA A CA 1
ATOM 827 C C . ALA A 1 113 ? 12.865 1.737 -18.392 1.00 93.06 113 ALA A C 1
ATOM 829 O O . ALA A 1 113 ? 13.956 2.135 -17.989 1.00 93.06 113 ALA A O 1
ATOM 830 N N . CYS A 1 114 ? 12.608 1.544 -19.681 1.00 95.56 114 CYS A N 1
ATOM 831 C CA . CYS A 1 114 ? 13.599 1.665 -20.741 1.00 95.56 114 CYS A CA 1
ATOM 832 C C . CYS A 1 114 ? 13.152 2.628 -21.851 1.00 95.56 114 CYS A C 1
ATOM 834 O O . CYS A 1 114 ? 11.958 2.881 -22.029 1.00 95.56 114 CYS A O 1
ATOM 836 N N . SER A 1 115 ? 14.112 3.155 -22.613 1.00 96.75 115 SER A N 1
ATOM 837 C CA . SER A 1 115 ? 13.879 4.084 -23.722 1.00 96.75 115 SER A CA 1
ATOM 838 C C . SER A 1 115 ? 14.937 3.996 -24.819 1.00 96.75 115 SER A C 1
ATOM 840 O O . SER A 1 115 ? 16.108 3.738 -24.534 1.00 96.75 115 SER A O 1
ATOM 842 N N . CYS A 1 116 ? 14.542 4.313 -26.053 1.00 97.38 116 CYS A N 1
ATOM 843 C CA . CYS A 1 116 ? 15.460 4.515 -27.173 1.00 97.38 116 CYS A CA 1
ATOM 844 C C . CYS A 1 116 ? 16.146 5.886 -27.084 1.00 97.38 116 CYS A C 1
ATOM 846 O O . CYS A 1 116 ? 15.483 6.912 -26.910 1.00 97.38 116 CYS A O 1
ATOM 848 N N . ASN A 1 117 ? 17.464 5.909 -27.258 1.00 96.12 117 ASN A N 1
ATOM 849 C CA . ASN A 1 117 ? 18.272 7.119 -27.377 1.00 96.12 117 ASN A CA 1
ATOM 850 C C . ASN A 1 117 ? 18.418 7.526 -28.856 1.00 96.12 117 ASN A C 1
ATOM 852 O O . ASN A 1 117 ? 18.334 6.662 -29.730 1.00 96.12 117 ASN A O 1
ATOM 856 N N . PRO A 1 118 ? 18.698 8.808 -29.165 1.00 91.56 118 PRO A N 1
ATOM 857 C CA . PRO A 1 118 ? 18.847 9.279 -30.548 1.00 91.56 118 PRO A CA 1
ATOM 858 C C . PRO A 1 118 ? 19.925 8.562 -31.376 1.00 91.56 118 PRO A C 1
ATOM 860 O O . PRO A 1 118 ? 19.859 8.571 -32.597 1.00 91.56 118 PRO A O 1
ATOM 863 N N . ASP A 1 119 ? 20.916 7.946 -30.730 1.00 90.44 119 ASP A N 1
ATOM 864 C CA . ASP A 1 119 ? 21.975 7.164 -31.380 1.00 90.44 119 ASP A CA 1
ATOM 865 C C . ASP A 1 119 ? 21.595 5.688 -31.615 1.00 90.44 119 ASP A C 1
ATOM 867 O O . ASP A 1 119 ? 22.431 4.895 -32.043 1.00 90.44 119 ASP A O 1
ATOM 871 N N . GLY A 1 120 ? 20.346 5.306 -31.324 1.00 90.94 120 GLY A N 1
ATOM 872 C CA . GLY A 1 120 ? 19.832 3.941 -31.445 1.00 90.94 120 GLY A CA 1
ATOM 873 C C . GLY A 1 120 ? 20.144 3.028 -30.258 1.00 90.94 120 GLY A C 1
ATOM 874 O O . GLY A 1 120 ? 19.697 1.882 -30.242 1.00 90.94 120 GLY A O 1
ATOM 875 N N . SER A 1 121 ? 20.880 3.503 -29.248 1.00 94.12 121 SER A N 1
ATOM 876 C CA . SER A 1 121 ? 21.114 2.737 -28.021 1.00 94.12 121 SER A CA 1
ATOM 877 C C . SER A 1 121 ? 19.891 2.746 -27.094 1.00 94.12 121 SER A C 1
ATOM 879 O O . SER A 1 121 ? 18.988 3.572 -27.227 1.00 94.12 121 SER A O 1
ATOM 881 N N . THR A 1 122 ? 19.854 1.828 -26.127 1.00 95.94 122 THR A N 1
ATOM 882 C CA . THR A 1 122 ? 18.775 1.736 -25.132 1.00 95.94 122 THR A CA 1
ATOM 883 C C . THR A 1 122 ? 19.272 2.158 -23.753 1.00 95.94 122 THR A C 1
ATOM 885 O O . THR A 1 122 ? 20.281 1.633 -23.280 1.00 95.94 122 THR A O 1
ATOM 888 N N . THR A 1 123 ? 18.537 3.032 -23.070 1.00 95.44 123 THR A N 1
ATOM 889 C CA . THR A 1 123 ? 18.752 3.335 -21.644 1.00 95.44 123 THR A CA 1
ATOM 890 C C . THR A 1 123 ? 17.674 2.642 -20.825 1.00 95.44 123 THR A C 1
ATOM 892 O O . THR A 1 123 ? 16.506 2.759 -21.173 1.00 95.44 123 THR A O 1
ATOM 895 N N . CYS A 1 124 ? 18.042 1.970 -19.733 1.00 93.81 124 CYS A N 1
ATOM 896 C CA . CYS A 1 124 ? 17.101 1.415 -18.760 1.00 93.81 124 CYS A CA 1
ATOM 897 C C . CYS A 1 124 ? 17.426 1.941 -17.362 1.00 93.81 124 CYS A C 1
ATOM 899 O O . CYS A 1 124 ? 18.592 2.122 -17.013 1.00 93.81 124 CYS A O 1
ATOM 901 N N . SER A 1 125 ? 16.397 2.206 -16.570 1.00 91.12 125 SER A N 1
ATOM 902 C CA . SER A 1 125 ? 16.506 2.553 -15.157 1.00 91.12 125 SER A CA 1
ATOM 903 C C . SER A 1 125 ? 15.649 1.596 -14.356 1.00 91.12 125 SER A C 1
ATOM 905 O O . SER A 1 125 ? 14.518 1.311 -14.756 1.00 91.12 125 SER A O 1
ATOM 907 N N . ASP A 1 126 ? 16.192 1.113 -13.244 1.00 88.75 126 ASP A N 1
ATOM 908 C CA . ASP A 1 126 ? 15.469 0.212 -12.358 1.00 88.75 126 ASP A CA 1
ATOM 909 C C . ASP A 1 126 ? 14.172 0.874 -11.894 1.00 88.75 126 ASP A C 1
ATOM 911 O O . ASP A 1 126 ? 14.135 2.062 -11.544 1.00 88.75 126 ASP A O 1
ATOM 915 N N . LEU A 1 127 ? 13.091 0.102 -11.927 1.00 80.44 127 LEU A N 1
ATOM 916 C CA . LEU A 1 127 ? 11.873 0.499 -11.253 1.00 80.44 127 LEU A CA 1
ATOM 917 C C . LEU A 1 127 ? 12.163 0.504 -9.748 1.00 80.44 127 LEU A C 1
ATOM 919 O O . LEU A 1 127 ? 12.884 -0.368 -9.257 1.00 80.44 127 LEU A O 1
ATOM 923 N N . PRO A 1 128 ? 11.634 1.483 -9.000 1.00 82.38 128 PRO A N 1
ATOM 924 C CA . PRO A 1 128 ? 11.766 1.471 -7.553 1.00 82.38 128 PRO A CA 1
ATOM 925 C C . PRO A 1 128 ? 11.219 0.155 -6.995 1.00 82.38 128 PRO A C 1
ATOM 927 O O . PRO A 1 128 ? 10.123 -0.251 -7.382 1.00 82.38 128 PRO A O 1
ATOM 930 N N . ASP A 1 129 ? 11.957 -0.483 -6.084 1.00 87.38 129 ASP A N 1
ATOM 931 C CA . ASP A 1 129 ? 11.483 -1.682 -5.388 1.00 87.38 129 ASP A CA 1
ATOM 932 C C . ASP A 1 129 ? 10.155 -1.353 -4.674 1.00 87.38 129 ASP A C 1
ATOM 934 O O . ASP A 1 129 ? 10.150 -0.502 -3.772 1.00 87.38 129 ASP A O 1
ATOM 938 N N . PRO A 1 130 ? 9.031 -1.992 -5.054 1.00 89.62 130 PRO A N 1
ATOM 939 C CA . PRO A 1 130 ? 7.723 -1.714 -4.469 1.00 89.62 130 PRO A CA 1
ATOM 940 C C . PRO A 1 130 ? 7.706 -1.892 -2.949 1.00 89.62 130 PRO A C 1
ATOM 942 O O . PRO A 1 130 ? 7.059 -1.121 -2.236 1.00 89.62 130 PRO A O 1
ATOM 945 N N . TYR A 1 131 ? 8.444 -2.877 -2.429 1.00 92.56 131 TYR A N 1
ATOM 946 C CA . TYR A 1 131 ? 8.541 -3.098 -0.993 1.00 92.56 131 TYR A CA 1
ATOM 947 C C . TYR A 1 131 ? 9.278 -1.944 -0.316 1.00 92.56 131 TYR A C 1
ATOM 949 O O . TYR A 1 131 ? 8.795 -1.410 0.683 1.00 92.56 131 TYR A O 1
ATOM 957 N N . GLN A 1 132 ? 10.395 -1.494 -0.892 1.00 92.69 132 GLN A N 1
ATOM 958 C CA . GLN A 1 132 ? 11.135 -0.345 -0.372 1.00 92.69 132 GLN A CA 1
ATOM 959 C C . GLN A 1 132 ? 10.298 0.939 -0.417 1.00 92.69 132 GLN A C 1
ATOM 961 O O . GLN A 1 132 ? 10.318 1.702 0.544 1.00 92.69 132 GLN A O 1
ATOM 966 N N . GLN A 1 133 ? 9.499 1.150 -1.467 1.00 92.81 133 GLN A N 1
ATOM 967 C CA . GLN A 1 133 ? 8.563 2.278 -1.522 1.00 92.81 133 GLN A CA 1
ATOM 968 C C . GLN A 1 133 ? 7.536 2.235 -0.386 1.00 92.81 133 GLN A C 1
ATOM 970 O O . GLN A 1 133 ? 7.234 3.273 0.206 1.00 92.81 133 GLN A O 1
ATOM 975 N N . CYS A 1 134 ? 7.017 1.049 -0.059 1.00 94.94 134 CYS A N 1
ATOM 976 C CA . CYS A 1 134 ? 6.121 0.875 1.079 1.00 94.94 134 CYS A CA 1
ATOM 977 C C . CYS A 1 134 ? 6.832 1.190 2.403 1.00 94.94 134 CYS A C 1
ATOM 979 O O . CYS A 1 134 ? 6.308 1.955 3.214 1.00 94.94 134 CYS A O 1
ATOM 981 N N . LEU A 1 135 ? 8.051 0.674 2.604 1.00 94.50 135 LEU A N 1
ATOM 982 C CA . LEU A 1 135 ? 8.854 1.001 3.784 1.00 94.50 135 LEU A CA 1
ATOM 983 C C . LEU A 1 135 ? 9.065 2.512 3.902 1.00 94.50 135 LEU A C 1
ATOM 985 O O . LEU A 1 135 ? 8.802 3.078 4.960 1.00 94.50 135 LEU A O 1
ATOM 989 N N . ASP A 1 136 ? 9.481 3.178 2.826 1.00 93.81 136 ASP A N 1
ATOM 990 C CA . ASP A 1 136 ? 9.735 4.620 2.805 1.00 93.81 136 ASP A CA 1
ATOM 991 C C . ASP A 1 136 ? 8.467 5.423 3.142 1.00 93.81 136 ASP A C 1
ATOM 993 O O . ASP A 1 136 ? 8.522 6.364 3.940 1.00 93.81 136 ASP A O 1
ATOM 997 N N . ALA A 1 137 ? 7.307 5.011 2.616 1.00 93.25 137 ALA A N 1
ATOM 998 C CA . ALA A 1 137 ? 6.008 5.607 2.937 1.00 93.25 137 ALA A CA 1
ATOM 999 C C . ALA A 1 137 ? 5.625 5.460 4.423 1.00 93.25 137 ALA A C 1
ATOM 1001 O O . ALA A 1 137 ? 4.886 6.289 4.958 1.00 93.25 137 ALA A O 1
ATOM 1002 N N . HIS A 1 138 ? 6.163 4.443 5.101 1.00 92.88 138 HIS A N 1
ATOM 1003 C CA . HIS A 1 138 ? 5.916 4.133 6.509 1.00 92.88 138 HIS A CA 1
ATOM 1004 C C . HIS A 1 138 ? 7.159 4.326 7.398 1.00 92.88 138 HIS A C 1
ATOM 1006 O O . HIS A 1 138 ? 7.312 3.674 8.433 1.00 92.88 138 HIS A O 1
ATOM 1012 N N . GLY A 1 139 ? 8.047 5.257 7.027 1.00 91.31 139 GLY A N 1
ATOM 1013 C CA . GLY A 1 139 ? 9.180 5.671 7.865 1.00 91.31 139 GLY A CA 1
ATOM 1014 C C . GLY A 1 139 ? 10.247 4.589 8.062 1.00 91.31 139 GLY A C 1
ATOM 1015 O O . GLY A 1 139 ? 10.912 4.557 9.096 1.00 91.31 139 GLY A O 1
ATOM 1016 N N . GLY A 1 140 ? 10.390 3.689 7.093 1.00 91.81 140 GLY A N 1
ATOM 1017 C CA . GLY A 1 140 ? 11.305 2.550 7.106 1.00 91.81 140 GLY A CA 1
ATOM 1018 C C . GLY A 1 140 ? 10.770 1.314 7.834 1.00 91.81 140 GLY A C 1
ATOM 1019 O O . GLY A 1 140 ? 11.495 0.327 7.950 1.00 91.81 140 GLY A O 1
ATOM 1020 N N . SER A 1 141 ? 9.534 1.344 8.342 1.00 92.69 141 SER A N 1
ATOM 1021 C CA . SER A 1 141 ? 8.963 0.223 9.092 1.00 92.69 141 SER A CA 1
ATOM 1022 C C . SER A 1 141 ? 8.145 -0.704 8.199 1.00 92.69 141 SER A C 1
ATOM 1024 O O . SER A 1 141 ? 7.251 -0.261 7.483 1.00 92.69 141 SER A O 1
ATOM 1026 N N . SER A 1 142 ? 8.395 -2.012 8.295 1.00 94.06 142 SER A N 1
ATOM 1027 C CA . SER A 1 142 ? 7.604 -3.037 7.599 1.00 94.06 142 SER A CA 1
ATOM 1028 C C . SER A 1 142 ? 6.257 -3.319 8.263 1.00 94.06 142 SER A C 1
ATOM 1030 O O . SER A 1 142 ? 5.399 -3.950 7.650 1.00 94.06 142 SER A O 1
ATOM 1032 N N . THR A 1 143 ? 6.063 -2.853 9.498 1.00 94.62 143 THR A N 1
ATOM 1033 C CA . THR A 1 143 ? 4.825 -2.998 10.274 1.00 94.62 143 THR A CA 1
ATOM 1034 C C . THR A 1 143 ? 4.511 -1.720 11.042 1.00 94.62 143 THR A C 1
ATOM 1036 O O . THR A 1 143 ? 5.422 -1.081 11.573 1.00 94.62 143 THR A O 1
ATOM 1039 N N . TRP A 1 144 ? 3.237 -1.359 11.161 1.00 94.12 144 TRP A N 1
ATOM 1040 C CA . TRP A 1 144 ? 2.784 -0.200 11.936 1.00 94.12 144 TRP A CA 1
ATOM 1041 C C . TRP A 1 144 ? 1.382 -0.431 12.502 1.00 94.12 144 TRP A C 1
ATOM 1043 O O . TRP A 1 144 ? 0.669 -1.337 12.080 1.00 94.12 144 TRP A O 1
ATOM 1053 N N . THR A 1 145 ? 0.978 0.397 13.460 1.00 89.94 145 THR A N 1
ATOM 1054 C CA . THR A 1 145 ? -0.371 0.377 14.037 1.00 89.94 145 THR A CA 1
ATOM 1055 C C . THR A 1 145 ? -1.070 1.702 13.771 1.00 89.94 145 THR A C 1
ATOM 1057 O O . THR A 1 145 ? -0.493 2.770 13.987 1.00 89.94 145 THR A O 1
ATOM 1060 N N . THR A 1 146 ? -2.312 1.637 13.314 1.00 86.38 146 THR A N 1
ATOM 1061 C CA . THR A 1 146 ? -3.274 2.742 13.355 1.00 86.38 146 THR A CA 1
ATOM 1062 C C . THR A 1 146 ? -4.102 2.621 14.647 1.00 86.38 146 THR A C 1
ATOM 1064 O O . THR A 1 146 ? -3.917 1.650 15.385 1.00 86.38 146 THR A O 1
ATOM 1067 N N . PRO A 1 147 ? -4.992 3.579 14.971 1.00 80.88 147 PRO A N 1
ATOM 1068 C CA . PRO A 1 147 ? -5.877 3.442 16.130 1.00 80.88 147 PRO A CA 1
ATOM 1069 C C . PRO A 1 147 ? -6.697 2.142 16.135 1.00 80.88 147 PRO A C 1
ATOM 1071 O O . PRO A 1 147 ? -6.915 1.582 17.203 1.00 80.88 147 PRO A O 1
ATOM 1074 N N . ASP A 1 148 ? -7.074 1.643 14.952 1.00 82.50 148 ASP A N 1
ATOM 1075 C CA . ASP A 1 148 ? -8.025 0.535 14.804 1.00 82.50 148 ASP A CA 1
ATOM 1076 C C . ASP A 1 148 ? -7.421 -0.715 14.143 1.00 82.50 148 ASP A C 1
ATOM 1078 O O . ASP A 1 148 ? -8.098 -1.733 14.027 1.00 82.50 148 ASP A O 1
ATOM 1082 N N . SER A 1 149 ? -6.166 -0.681 13.675 1.00 89.50 149 SER A N 1
ATOM 1083 C CA . SER A 1 149 ? -5.588 -1.790 12.901 1.00 89.50 149 SER A CA 1
ATOM 1084 C C . SER A 1 149 ? -4.083 -1.961 13.107 1.00 89.50 149 SER A C 1
ATOM 1086 O O . SER A 1 149 ? -3.334 -1.001 13.286 1.00 89.50 149 SER A O 1
ATOM 1088 N N . ALA A 1 150 ? -3.615 -3.201 12.997 1.00 92.75 150 ALA A N 1
ATOM 1089 C CA . ALA A 1 150 ? -2.212 -3.525 12.775 1.00 92.75 150 ALA A CA 1
ATOM 1090 C C . ALA A 1 150 ? -1.984 -3.762 11.279 1.00 92.75 150 ALA A C 1
ATOM 1092 O O . ALA A 1 150 ? -2.704 -4.540 10.656 1.00 92.75 150 ALA A O 1
ATOM 1093 N N . CYS A 1 151 ? -0.987 -3.100 10.703 1.00 95.50 151 CYS A N 1
ATOM 1094 C CA . CYS A 1 151 ? -0.710 -3.110 9.275 1.00 95.50 151 CYS A CA 1
ATOM 1095 C C . CYS A 1 151 ? 0.733 -3.527 8.960 1.00 95.50 151 CYS A C 1
ATOM 1097 O O . CYS A 1 151 ? 1.632 -3.376 9.792 1.00 95.50 151 CYS A O 1
ATOM 1099 N N . SER A 1 152 ? 0.965 -4.022 7.743 1.00 96.62 152 SER A N 1
ATOM 1100 C CA . SER A 1 152 ? 2.281 -4.426 7.243 1.00 96.62 152 SER A CA 1
ATOM 1101 C C . SER A 1 152 ? 2.453 -4.207 5.741 1.00 96.62 152 SER A C 1
ATOM 1103 O O . SER A 1 152 ? 1.486 -4.294 4.983 1.00 96.62 152 SER A O 1
ATOM 1105 N N . CYS A 1 153 ? 3.698 -4.006 5.308 1.00 97.44 153 CYS A N 1
ATOM 1106 C CA . CYS A 1 153 ? 4.088 -4.011 3.899 1.00 97.44 153 CYS A CA 1
ATOM 1107 C C . CYS A 1 153 ? 4.219 -5.448 3.374 1.00 97.44 153 CYS A C 1
ATOM 1109 O O . CYS A 1 153 ? 4.869 -6.289 3.997 1.00 97.44 153 CYS A O 1
ATOM 1111 N N . ASN A 1 154 ? 3.648 -5.712 2.202 1.00 95.31 154 ASN A N 1
ATOM 1112 C CA . ASN A 1 154 ? 3.807 -6.960 1.463 1.00 95.31 154 ASN A CA 1
ATOM 1113 C C . ASN A 1 154 ? 4.962 -6.840 0.449 1.00 95.31 154 ASN A C 1
ATOM 1115 O O . ASN A 1 154 ? 5.260 -5.732 0.003 1.00 95.31 154 ASN A O 1
ATOM 1119 N N . PRO A 1 155 ? 5.587 -7.956 0.022 1.00 91.31 155 PRO A N 1
ATOM 1120 C CA . PRO A 1 155 ? 6.699 -7.928 -0.937 1.00 91.31 155 PRO A CA 1
ATOM 1121 C C . PRO A 1 155 ? 6.389 -7.262 -2.286 1.00 91.31 155 PRO A C 1
ATOM 1123 O O . PRO A 1 155 ? 7.304 -6.831 -2.974 1.00 91.31 155 PRO A O 1
ATOM 1126 N N . ASP A 1 156 ? 5.117 -7.176 -2.674 1.00 89.88 156 ASP A N 1
ATOM 1127 C CA . ASP A 1 156 ? 4.665 -6.495 -3.894 1.00 89.88 156 ASP A CA 1
ATOM 1128 C C . ASP A 1 156 ? 4.417 -4.984 -3.699 1.00 89.88 156 ASP A C 1
ATOM 1130 O O . ASP A 1 156 ? 3.906 -4.320 -4.599 1.00 89.88 156 ASP A O 1
ATOM 1134 N N . GLY A 1 157 ? 4.755 -4.437 -2.527 1.00 90.69 157 GLY A N 1
ATOM 1135 C CA . GLY A 1 157 ? 4.545 -3.036 -2.156 1.00 90.69 157 GLY A CA 1
ATOM 1136 C C . GLY A 1 157 ? 3.132 -2.704 -1.676 1.00 90.69 157 GLY A C 1
ATOM 1137 O O . GLY A 1 157 ? 2.886 -1.575 -1.253 1.00 90.69 157 GLY A O 1
ATOM 1138 N N . SER A 1 158 ? 2.195 -3.658 -1.704 1.00 93.12 158 SER A N 1
ATOM 1139 C CA . SER A 1 158 ? 0.859 -3.455 -1.1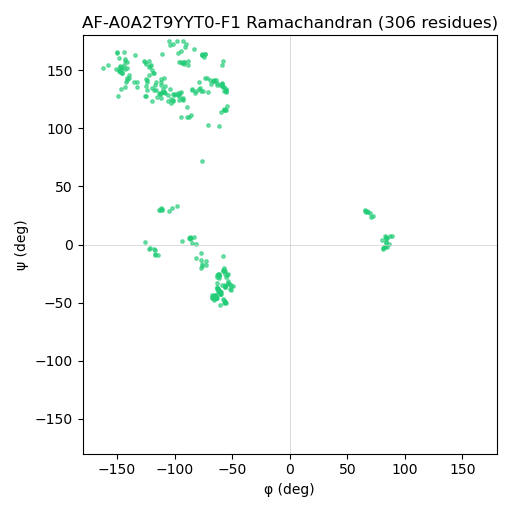38 1.00 93.12 158 SER A CA 1
ATOM 1140 C C . SER A 1 158 ? 0.880 -3.478 0.394 1.00 93.12 158 SER A C 1
ATOM 1142 O O . SER A 1 158 ? 1.840 -3.929 1.020 1.00 93.12 158 SER A O 1
ATOM 1144 N N . THR A 1 159 ? -0.193 -2.992 1.020 1.00 95.50 159 THR A N 1
ATOM 1145 C CA . THR A 1 159 ? -0.347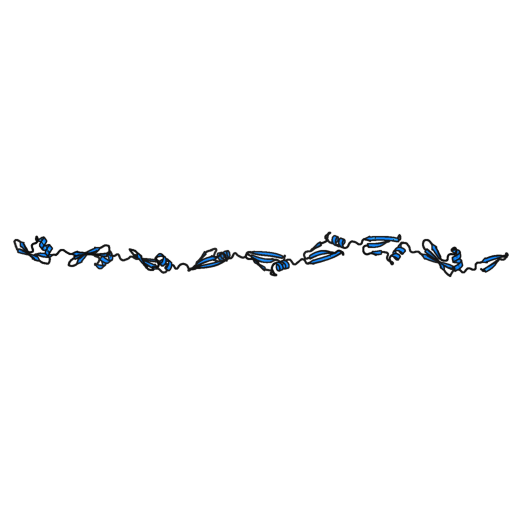 -2.994 2.478 1.00 95.50 159 THR A CA 1
ATOM 1146 C C . THR A 1 159 ? -1.454 -3.955 2.899 1.00 95.50 159 THR A C 1
ATOM 1148 O O . THR A 1 159 ? -2.523 -4.004 2.291 1.00 95.50 159 THR A O 1
ATOM 1151 N N . THR A 1 160 ? -1.207 -4.728 3.955 1.00 95.44 160 THR A N 1
ATOM 1152 C CA . THR A 1 160 ? -2.225 -5.557 4.615 1.00 95.44 160 THR A CA 1
ATOM 1153 C C . THR A 1 160 ? -2.508 -4.961 5.980 1.00 95.44 160 THR A C 1
ATOM 1155 O O . THR A 1 160 ? -1.564 -4.707 6.719 1.00 95.44 160 THR A O 1
ATOM 1158 N N . CYS A 1 161 ? -3.778 -4.776 6.338 1.00 93.88 161 CYS A N 1
ATOM 1159 C CA . CYS A 1 161 ? -4.190 -4.355 7.675 1.00 93.88 161 CYS A CA 1
ATOM 1160 C C . CYS A 1 161 ? -5.182 -5.360 8.255 1.00 93.88 161 CYS A C 1
ATOM 1162 O O . CYS A 1 161 ? -6.039 -5.880 7.544 1.00 93.88 161 CYS A O 1
ATOM 1164 N N . SER A 1 162 ? -5.044 -5.647 9.542 1.00 91.06 162 SER A N 1
ATOM 1165 C CA . SER A 1 162 ? -5.990 -6.436 10.325 1.00 91.06 162 SER A CA 1
ATOM 1166 C C . SER A 1 162 ? -6.508 -5.579 11.463 1.00 91.06 162 SER A C 1
ATOM 1168 O O . SER A 1 162 ? -5.713 -4.909 12.127 1.00 91.06 162 SER A O 1
ATOM 1170 N N . ASP A 1 163 ? -7.818 -5.604 11.679 1.00 88.38 163 ASP A N 1
ATOM 1171 C CA . ASP A 1 163 ? -8.438 -4.864 12.772 1.00 88.38 163 ASP A CA 1
ATOM 1172 C C . ASP A 1 163 ? -7.841 -5.307 14.108 1.00 88.38 163 ASP A C 1
ATOM 1174 O O . ASP A 1 163 ? -7.622 -6.499 14.361 1.00 88.38 163 ASP A O 1
ATOM 1178 N N . LEU A 1 164 ? -7.543 -4.328 14.957 1.00 80.06 164 LEU A N 1
ATOM 1179 C CA . LEU A 1 164 ? -7.231 -4.607 16.343 1.00 80.06 164 LEU A CA 1
ATOM 1180 C C . LEU A 1 164 ? -8.507 -5.141 17.006 1.00 80.06 164 LEU A C 1
ATOM 1182 O O . LEU A 1 164 ? -9.602 -4.655 16.711 1.00 80.06 164 LEU A O 1
ATOM 1186 N N . PRO A 1 165 ? -8.399 -6.150 17.886 1.00 81.69 165 PRO A N 1
ATOM 1187 C CA . PRO A 1 165 ? -9.553 -6.620 18.635 1.00 81.69 165 PRO A CA 1
ATOM 1188 C C . PRO A 1 165 ? -10.189 -5.450 19.392 1.00 81.69 165 PRO A C 1
ATOM 1190 O O . PRO A 1 165 ? -9.472 -4.721 20.077 1.00 81.69 165 PRO A O 1
ATOM 1193 N N . ASP A 1 166 ? -11.511 -5.290 19.288 1.00 86.12 166 ASP A N 1
ATOM 1194 C CA . ASP A 1 166 ? -12.248 -4.280 20.054 1.00 86.12 166 ASP A CA 1
ATOM 1195 C C . ASP A 1 166 ? -11.980 -4.500 21.558 1.00 86.12 166 ASP A C 1
ATOM 1197 O O . ASP A 1 166 ? -12.353 -5.556 22.088 1.00 86.12 166 ASP A O 1
ATOM 1201 N N . PRO A 1 167 ? -11.337 -3.544 22.257 1.00 88.06 167 PRO A N 1
ATOM 1202 C CA . PRO A 1 167 ? -11.007 -3.683 23.671 1.00 88.06 167 PRO A CA 1
ATOM 1203 C C . PRO A 1 167 ? -12.230 -3.976 24.545 1.00 88.06 167 PRO A C 1
ATOM 1205 O O . PRO A 1 167 ? -12.144 -4.756 25.497 1.00 88.06 167 PRO A O 1
ATOM 1208 N N . TYR A 1 168 ? -13.389 -3.400 24.214 1.00 91.06 168 TYR A N 1
ATOM 1209 C CA . TYR A 1 168 ? -14.626 -3.668 24.938 1.00 91.06 168 TYR A CA 1
ATOM 1210 C C . TYR A 1 168 ? -15.078 -5.112 24.730 1.00 91.06 168 TYR A C 1
ATOM 1212 O O . TYR A 1 168 ? -15.384 -5.806 25.700 1.00 91.06 168 TYR A O 1
ATOM 1220 N N . GLN A 1 169 ? -15.048 -5.597 23.486 1.00 91.44 169 GLN A N 1
ATOM 1221 C CA . GLN A 1 169 ? -15.390 -6.984 23.178 1.00 91.44 169 GLN A CA 1
ATOM 1222 C C . GLN A 1 169 ? -14.430 -7.967 23.856 1.00 91.44 169 GLN A C 1
ATOM 1224 O O . GLN A 1 169 ? -14.881 -8.975 24.390 1.00 91.44 169 GLN A O 1
ATOM 1229 N N . GLN A 1 170 ? -13.133 -7.656 23.925 1.00 91.38 170 GLN A N 1
ATOM 1230 C CA . GLN A 1 170 ? -12.174 -8.471 24.676 1.00 91.38 170 GLN A CA 1
ATOM 1231 C C . GLN A 1 170 ? -12.525 -8.555 26.164 1.00 91.38 170 GLN A C 1
ATOM 1233 O O . GLN A 1 170 ? -12.426 -9.631 26.756 1.00 91.38 170 GLN A O 1
ATOM 1238 N N . CYS A 1 171 ? -12.953 -7.443 26.768 1.00 93.50 171 CYS A N 1
ATOM 1239 C CA . CYS A 1 171 ? -13.423 -7.437 28.150 1.00 93.50 171 CYS A CA 1
ATOM 1240 C C . CYS A 1 171 ? -14.686 -8.297 28.313 1.00 93.50 171 CYS A C 1
ATOM 1242 O O . CYS A 1 171 ? -14.743 -9.138 29.210 1.00 93.50 171 CYS A O 1
ATOM 1244 N N . LEU A 1 172 ? -15.667 -8.156 27.413 1.00 93.44 172 LEU A N 1
ATOM 1245 C CA . LEU A 1 172 ? -16.860 -9.005 27.415 1.00 93.44 172 LEU A CA 1
ATOM 1246 C C . LEU A 1 172 ? -16.483 -10.485 27.320 1.00 93.44 172 LEU A C 1
ATOM 1248 O O . LEU A 1 172 ? -16.941 -11.277 28.138 1.00 93.44 172 LEU A O 1
ATOM 1252 N N . ASP A 1 173 ? -15.625 -10.861 26.373 1.00 92.88 173 ASP A N 1
ATOM 1253 C CA . ASP A 1 173 ? -15.195 -12.245 26.155 1.00 92.88 173 ASP A CA 1
ATOM 1254 C C . ASP A 1 173 ? -14.489 -12.821 27.393 1.00 92.88 173 ASP A C 1
ATOM 1256 O O . ASP A 1 173 ? -14.777 -13.949 27.806 1.00 92.88 173 ASP A O 1
ATOM 1260 N N . ALA A 1 174 ? -13.628 -12.027 28.043 1.00 92.38 174 ALA A N 1
ATOM 1261 C CA . ALA A 1 174 ? -12.964 -12.396 29.295 1.00 92.38 174 ALA A CA 1
ATOM 1262 C C . ALA A 1 174 ? -13.955 -12.644 30.449 1.00 92.38 174 ALA A C 1
ATOM 1264 O O . ALA A 1 174 ? -13.664 -13.423 31.361 1.00 92.38 174 ALA A O 1
ATOM 1265 N N . HIS A 1 175 ? -15.139 -12.032 30.384 1.00 91.50 175 HIS A N 1
ATOM 1266 C CA . HIS A 1 175 ? -16.214 -12.148 31.367 1.00 91.50 175 HIS A CA 1
ATOM 1267 C C . HIS A 1 175 ? -17.455 -12.872 30.815 1.00 91.50 175 HIS A C 1
ATOM 1269 O O . HIS A 1 175 ? -18.581 -12.622 31.246 1.00 91.50 175 HIS A O 1
ATOM 1275 N N . GLY A 1 176 ? -17.269 -13.800 29.868 1.00 90.88 176 GLY A N 1
ATOM 1276 C CA . GLY A 1 176 ? -18.341 -14.682 29.387 1.00 90.88 176 GLY A CA 1
ATOM 1277 C C . GLY A 1 176 ? -19.482 -13.958 28.663 1.00 90.88 176 GLY A C 1
ATOM 1278 O O . GLY A 1 176 ? -20.627 -14.404 28.709 1.00 90.88 176 GLY A O 1
ATOM 1279 N N . GLY A 1 177 ? -19.183 -12.832 28.020 1.00 91.00 177 GLY A N 1
ATOM 1280 C CA . GLY A 1 177 ? -20.128 -11.969 27.315 1.00 91.00 177 GLY A CA 1
ATOM 1281 C C . GLY A 1 177 ? -20.861 -10.965 28.209 1.00 91.00 177 GLY A C 1
ATOM 1282 O O . GLY A 1 177 ? -21.777 -10.294 27.734 1.00 91.00 177 GLY A O 1
ATOM 1283 N N . GLN A 1 178 ? -20.513 -10.859 29.495 1.00 89.25 178 GLN A N 1
ATOM 1284 C CA . GLN A 1 178 ? -21.209 -9.979 30.431 1.00 89.25 178 GLN A CA 1
ATOM 1285 C C . GLN A 1 178 ? -20.544 -8.602 30.520 1.00 89.25 178 GLN A C 1
ATOM 1287 O O . GLN A 1 178 ? -19.382 -8.480 30.891 1.00 89.25 178 GLN A O 1
ATOM 1292 N N . SER A 1 179 ? -21.318 -7.542 30.266 1.00 92.25 179 SER A N 1
ATOM 1293 C CA . SER A 1 179 ? -20.872 -6.153 30.463 1.00 92.25 179 SER A CA 1
ATOM 1294 C C . SER A 1 179 ? -20.782 -5.751 31.935 1.00 92.25 179 SER A C 1
ATOM 1296 O O . SER A 1 179 ? -20.178 -4.733 32.268 1.00 92.25 179 SER A O 1
ATOM 1298 N N . THR A 1 180 ? -21.428 -6.513 32.817 1.00 92.88 180 THR A N 1
ATOM 1299 C CA . THR A 1 180 ? -21.463 -6.290 34.261 1.00 92.88 180 THR A CA 1
ATOM 1300 C C . THR A 1 180 ? -21.532 -7.640 34.962 1.00 92.88 180 THR A C 1
ATOM 1302 O O . THR A 1 180 ? -22.327 -8.495 34.568 1.00 92.88 180 THR A O 1
ATOM 1305 N N . TRP A 1 181 ? -20.718 -7.829 35.994 1.00 92.94 181 TRP A N 1
ATOM 1306 C CA . TRP A 1 181 ? -20.660 -9.058 36.783 1.00 92.94 181 TRP A CA 1
ATOM 1307 C C . TRP A 1 181 ? -20.474 -8.741 38.264 1.00 92.94 181 TRP A C 1
ATOM 1309 O O . TRP A 1 181 ? -19.990 -7.674 38.637 1.00 92.94 181 TRP A O 1
ATOM 1319 N N . THR A 1 182 ? -20.867 -9.678 39.121 1.00 88.12 182 THR A N 1
ATOM 1320 C CA . THR A 1 182 ? -20.683 -9.585 40.569 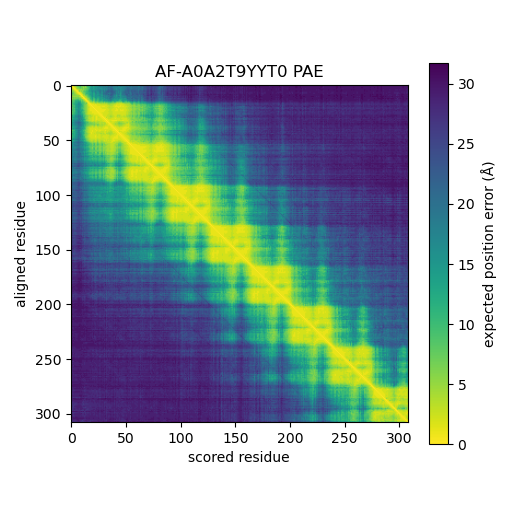1.00 88.12 182 THR A CA 1
ATOM 1321 C C . THR A 1 182 ? -19.616 -10.565 41.032 1.00 88.12 182 THR A C 1
ATOM 1323 O O . THR A 1 182 ? -19.565 -11.721 40.614 1.00 88.12 182 THR A O 1
ATOM 1326 N N . THR A 1 183 ? -18.752 -10.086 41.915 1.00 84.31 183 THR A N 1
ATOM 1327 C CA . THR A 1 183 ? -17.888 -10.912 42.763 1.00 84.31 183 THR A CA 1
ATOM 1328 C C . THR A 1 183 ? -18.462 -10.892 44.192 1.00 84.31 183 THR A C 1
ATOM 1330 O O . THR A 1 183 ? -19.448 -10.185 44.412 1.00 84.31 183 THR A O 1
ATOM 1333 N N . PRO A 1 184 ? -17.921 -11.657 45.164 1.00 79.25 184 PRO A N 1
ATOM 1334 C CA . PRO A 1 184 ? -18.487 -11.714 46.516 1.00 79.25 184 PRO A CA 1
ATOM 1335 C C . PRO A 1 184 ? -18.720 -10.347 47.174 1.00 79.25 184 PRO A C 1
ATOM 1337 O O . PRO A 1 184 ? -19.734 -10.182 47.841 1.00 79.25 184 PRO A O 1
ATOM 1340 N N . ASP A 1 185 ? -17.841 -9.370 46.921 1.00 80.50 185 ASP A N 1
ATOM 1341 C CA . ASP A 1 185 ? -17.862 -8.073 47.610 1.00 80.50 185 ASP A CA 1
ATOM 1342 C C . ASP A 1 185 ? -18.002 -6.869 46.666 1.00 80.50 185 ASP A C 1
ATOM 1344 O O . ASP A 1 185 ? -18.090 -5.739 47.133 1.00 80.50 185 ASP A O 1
ATOM 1348 N N . THR A 1 186 ? -18.016 -7.061 45.340 1.00 87.25 186 THR A N 1
ATOM 1349 C CA . THR A 1 186 ? -18.056 -5.943 44.377 1.00 87.25 186 THR A CA 1
ATOM 1350 C C . THR A 1 186 ? -18.944 -6.226 43.171 1.00 87.25 186 THR A C 1
ATOM 1352 O O . THR A 1 186 ? -19.092 -7.369 42.730 1.00 87.25 186 THR A O 1
ATOM 1355 N N . VAL A 1 187 ? -19.492 -5.162 42.589 1.00 90.81 187 VAL A N 1
ATOM 1356 C CA . VAL A 1 187 ? -20.044 -5.156 41.233 1.00 90.81 187 VAL A CA 1
ATOM 1357 C C . VAL A 1 187 ? -19.026 -4.530 40.286 1.00 90.81 187 VAL A C 1
ATOM 1359 O O . VAL A 1 187 ? -18.512 -3.446 40.550 1.00 90.81 187 VAL A O 1
ATOM 1362 N N . CYS A 1 188 ? -18.723 -5.214 39.189 1.00 93.69 188 CYS A N 1
ATOM 1363 C CA . CYS A 1 188 ? -17.751 -4.792 38.190 1.00 93.69 188 CYS A CA 1
ATOM 1364 C C . CYS A 1 188 ? -18.400 -4.640 36.813 1.00 93.69 188 CYS A C 1
ATOM 1366 O O . CYS A 1 188 ? -19.402 -5.291 36.519 1.00 93.69 188 CYS A O 1
ATOM 1368 N N . SER A 1 189 ? -17.827 -3.798 35.957 1.00 95.69 189 SER A N 1
ATOM 1369 C CA . SER A 1 189 ? -18.295 -3.569 34.588 1.00 95.69 189 SER A CA 1
ATOM 1370 C C . SER A 1 189 ? -17.149 -3.300 33.615 1.00 95.69 189 SER A C 1
ATOM 1372 O O . SER A 1 189 ? -16.096 -2.800 34.018 1.00 95.69 189 SER A O 1
ATOM 1374 N N . CYS A 1 190 ? -17.370 -3.637 32.343 1.00 96.94 190 CYS A N 1
ATOM 1375 C CA . CYS A 1 190 ? -16.466 -3.304 31.243 1.00 96.94 190 CYS A CA 1
ATOM 1376 C C . CYS A 1 190 ? -16.704 -1.862 30.777 1.00 96.94 190 CYS A C 1
ATOM 1378 O O . CYS A 1 190 ? -17.843 -1.473 30.507 1.00 96.94 190 CYS A O 1
ATOM 1380 N N . ASN A 1 191 ? -15.628 -1.100 30.617 1.00 93.81 191 ASN A N 1
ATOM 1381 C CA . ASN A 1 191 ? -15.637 0.233 30.029 1.00 93.81 191 ASN A CA 1
ATOM 1382 C C . ASN A 1 191 ? -15.382 0.167 28.516 1.00 93.81 191 ASN A C 1
ATOM 1384 O O . ASN A 1 191 ? -14.752 -0.783 28.052 1.00 93.81 191 ASN A O 1
ATOM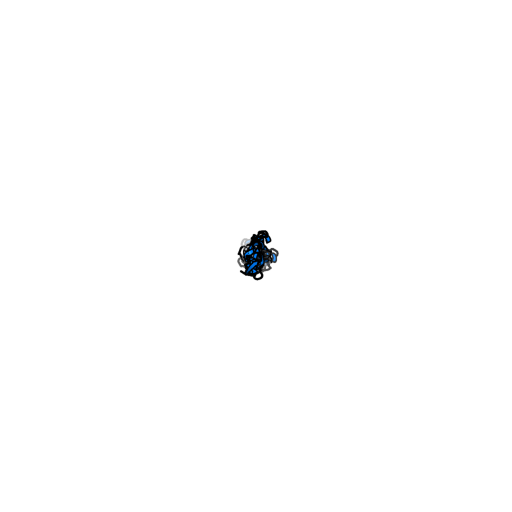 1388 N N . PRO A 1 192 ? -15.795 1.187 27.738 1.00 89.38 192 PRO A N 1
ATOM 1389 C CA . PRO A 1 192 ? -15.581 1.214 26.287 1.00 89.38 192 PRO A CA 1
ATOM 1390 C C . PRO A 1 192 ? -14.116 1.092 25.841 1.00 89.38 192 PRO A C 1
ATOM 1392 O O . PRO A 1 192 ? -13.856 0.688 24.717 1.00 89.38 192 PRO A O 1
ATOM 1395 N N . ASP A 1 193 ? -13.158 1.435 26.703 1.00 88.62 193 ASP A N 1
ATOM 1396 C CA . ASP A 1 193 ? -11.720 1.292 26.446 1.00 88.62 193 ASP A CA 1
ATOM 1397 C C . ASP A 1 193 ? -11.168 -0.108 26.790 1.00 88.62 193 ASP A C 1
ATOM 1399 O O . ASP A 1 193 ? -9.959 -0.325 26.742 1.00 88.62 193 ASP A O 1
ATOM 1403 N N . GLY A 1 194 ? -12.038 -1.055 27.156 1.00 89.38 194 GLY A N 1
ATOM 1404 C CA . GLY A 1 194 ? -11.685 -2.412 27.576 1.00 89.38 194 GLY A CA 1
ATOM 1405 C C . GLY A 1 194 ? -11.236 -2.536 29.033 1.00 89.38 194 GLY A C 1
ATOM 1406 O O . GLY A 1 194 ? -10.984 -3.648 29.497 1.00 89.38 194 GLY A O 1
ATOM 1407 N N . SER A 1 195 ? -11.144 -1.433 29.782 1.00 92.31 195 SER A N 1
ATOM 1408 C CA . SER A 1 195 ? -10.818 -1.482 31.210 1.00 92.31 195 SER A CA 1
ATOM 1409 C C . SER A 1 195 ? -12.002 -1.969 32.053 1.00 92.31 195 SER A C 1
ATOM 1411 O O . SER A 1 195 ? -13.156 -1.935 31.627 1.00 92.31 195 SER A O 1
ATOM 1413 N N . THR A 1 196 ? -11.727 -2.413 33.279 1.00 94.62 196 THR A N 1
ATOM 1414 C CA . THR A 1 196 ? -12.752 -2.858 34.233 1.00 94.62 196 THR A CA 1
ATOM 1415 C C . THR A 1 196 ? -12.896 -1.863 35.380 1.00 94.62 196 THR A C 1
ATOM 1417 O O . THR A 1 196 ? -11.900 -1.512 36.018 1.00 94.62 196 THR A O 1
ATOM 1420 N N . THR A 1 197 ? -14.120 -1.456 35.711 1.00 94.19 197 THR A N 1
ATOM 1421 C CA . THR A 1 197 ? -14.416 -0.672 36.922 1.00 94.19 197 THR A CA 1
ATOM 1422 C C . THR A 1 197 ? -15.235 -1.501 37.893 1.00 94.19 197 THR A C 1
ATOM 1424 O O . THR A 1 197 ? -16.258 -2.051 37.498 1.00 94.19 197 THR A O 1
ATOM 1427 N N . CYS A 1 198 ? -14.801 -1.554 39.153 1.00 92.44 198 CYS A N 1
ATOM 1428 C CA . CYS A 1 198 ? -15.487 -2.252 40.236 1.00 92.44 198 CYS A CA 1
ATOM 1429 C C . CYS A 1 198 ? -15.883 -1.281 41.350 1.00 92.44 198 CYS A C 1
ATOM 1431 O O . CYS A 1 198 ? -15.199 -0.288 41.599 1.00 92.44 198 CYS A O 1
ATOM 1433 N N . SER A 1 199 ? -16.994 -1.562 42.016 1.00 89.44 199 SER A N 1
ATOM 1434 C CA . SER A 1 199 ? -17.476 -0.827 43.183 1.00 89.44 199 SER A CA 1
ATOM 1435 C C . SER A 1 199 ? -17.933 -1.815 44.241 1.00 89.44 199 SER A C 1
ATOM 1437 O O . SER A 1 199 ? -18.543 -2.830 43.902 1.00 89.44 199 SER A O 1
ATOM 1439 N N . ASP A 1 200 ? -17.633 -1.519 45.501 1.00 86.62 200 ASP A N 1
ATOM 1440 C CA . ASP A 1 200 ? -18.036 -2.360 46.624 1.00 86.62 200 ASP A CA 1
ATOM 1441 C C . ASP A 1 200 ? -19.559 -2.505 46.659 1.00 86.62 200 ASP A C 1
ATOM 1443 O O . ASP A 1 200 ? -20.309 -1.554 46.401 1.00 86.62 200 ASP A O 1
ATOM 1447 N N . LEU A 1 201 ? -20.022 -3.718 46.956 1.00 75.94 201 LEU A N 1
ATOM 1448 C CA . LEU A 1 201 ? -21.417 -3.935 47.293 1.00 75.94 201 LEU A CA 1
ATOM 1449 C C . LEU A 1 201 ? -21.716 -3.148 48.578 1.00 75.94 201 LEU A C 1
ATOM 1451 O O . LEU A 1 201 ? -20.884 -3.127 49.489 1.00 75.94 201 LEU A O 1
ATOM 1455 N N . PRO A 1 202 ? -22.879 -2.480 48.670 1.00 76.50 202 PRO A N 1
ATOM 1456 C CA . PRO A 1 202 ? -23.257 -1.792 49.894 1.00 76.50 202 PRO A CA 1
ATOM 1457 C C . PRO A 1 202 ? -23.229 -2.774 51.069 1.00 76.50 202 PRO A C 1
ATOM 1459 O O . PRO A 1 202 ? -23.796 -3.860 50.951 1.00 76.50 202 PRO A O 1
ATOM 1462 N N . ASP A 1 203 ? -22.598 -2.391 52.183 1.00 83.19 203 ASP A N 1
ATOM 1463 C CA . ASP A 1 203 ? -22.596 -3.198 53.407 1.00 83.19 203 ASP A CA 1
ATOM 1464 C C . ASP A 1 203 ? -24.057 -3.483 53.815 1.00 83.19 203 ASP A C 1
ATOM 1466 O O . ASP A 1 203 ? -24.796 -2.536 54.120 1.00 83.19 203 ASP A O 1
ATOM 1470 N N . PRO A 1 204 ? -24.502 -4.756 53.810 1.00 85.19 204 PRO A N 1
ATOM 1471 C CA . PRO A 1 204 ? -25.879 -5.115 54.131 1.00 85.19 204 PRO A CA 1
ATOM 1472 C C . PRO A 1 204 ? -26.318 -4.609 55.509 1.00 85.19 204 PRO A C 1
ATOM 1474 O O . PRO A 1 204 ? -27.461 -4.180 55.682 1.00 85.19 204 PRO A O 1
ATOM 1477 N N . TYR A 1 205 ? -25.410 -4.597 56.488 1.00 87.94 205 TYR A N 1
ATOM 1478 C CA . TYR A 1 205 ? -25.698 -4.064 57.813 1.00 87.94 205 TYR A CA 1
ATOM 1479 C C . TYR A 1 205 ? -25.918 -2.552 57.758 1.00 87.94 205 TYR A C 1
ATOM 1481 O O . TYR A 1 205 ? -26.894 -2.055 58.321 1.00 87.94 205 TYR A O 1
ATOM 1489 N N . GLN A 1 206 ? -25.077 -1.821 57.022 1.00 88.00 206 GLN A N 1
ATOM 1490 C CA . GLN A 1 206 ? -25.242 -0.379 56.839 1.00 88.00 206 GLN A CA 1
ATOM 1491 C C . GLN A 1 206 ? -26.551 -0.043 56.116 1.00 88.00 206 GLN A C 1
ATOM 1493 O O . GLN A 1 206 ? -27.234 0.896 56.513 1.00 88.00 206 GLN A O 1
ATOM 1498 N N . GLN A 1 207 ? -26.960 -0.840 55.123 1.00 87.94 207 GLN A N 1
ATOM 1499 C CA . GLN A 1 207 ? -28.265 -0.672 54.476 1.00 87.94 207 GLN A CA 1
ATOM 1500 C C . GLN A 1 207 ? -29.429 -0.843 55.458 1.00 87.94 207 GLN A C 1
ATOM 1502 O O . GLN A 1 207 ? -30.392 -0.078 55.406 1.00 87.94 207 GLN A O 1
ATOM 1507 N N . CYS A 1 208 ? -29.340 -1.819 56.365 1.00 89.75 208 CYS A N 1
ATOM 1508 C CA . CYS A 1 208 ? -30.331 -1.994 57.423 1.00 89.75 208 CYS A CA 1
ATOM 1509 C C . CYS A 1 208 ? -30.359 -0.787 58.371 1.00 89.75 208 CYS A C 1
ATOM 1511 O O . CYS A 1 208 ? -31.433 -0.256 58.657 1.00 89.75 208 CYS A O 1
ATOM 1513 N N . LEU A 1 209 ? -29.190 -0.298 58.804 1.00 89.62 209 LEU A N 1
ATOM 1514 C CA . LEU A 1 209 ? -29.103 0.915 59.618 1.00 89.62 209 LEU A CA 1
ATOM 1515 C C . LEU A 1 209 ? -29.762 2.098 58.908 1.00 89.62 209 LEU A C 1
ATOM 1517 O O . LEU A 1 209 ? -30.608 2.761 59.502 1.00 89.62 209 LEU A O 1
ATOM 1521 N N . ASP A 1 210 ? -29.428 2.343 57.642 1.00 89.31 210 ASP A N 1
ATOM 1522 C CA . ASP A 1 210 ? -29.961 3.459 56.856 1.00 89.31 210 ASP A CA 1
ATOM 1523 C C . ASP A 1 210 ? -31.490 3.371 56.711 1.00 89.31 210 ASP A C 1
ATOM 1525 O O . ASP A 1 210 ? -32.190 4.372 56.894 1.00 89.31 210 ASP A O 1
ATOM 1529 N N . ALA A 1 211 ? -32.026 2.168 56.471 1.00 89.06 211 ALA A N 1
ATOM 1530 C CA . ALA A 1 211 ? -33.468 1.912 56.413 1.00 89.06 211 ALA A CA 1
ATOM 1531 C C . ALA A 1 211 ? -34.187 2.221 57.740 1.00 89.06 211 ALA A C 1
ATOM 1533 O O . ALA A 1 211 ? -35.370 2.569 57.740 1.00 89.06 211 ALA A O 1
ATOM 1534 N N . HIS A 1 212 ? -33.465 2.149 58.859 1.00 88.25 212 HIS A N 1
ATOM 1535 C CA . HIS A 1 212 ? -33.955 2.430 60.207 1.00 88.25 212 HIS A CA 1
ATOM 1536 C C . HIS A 1 212 ? -33.344 3.706 60.810 1.00 88.25 212 HIS A C 1
ATOM 1538 O O . HIS A 1 212 ? -33.189 3.826 62.025 1.00 88.25 212 HIS A O 1
ATOM 1544 N N . GLY A 1 213 ? -33.003 4.693 59.971 1.00 87.31 213 GLY A N 1
ATOM 1545 C CA . GLY A 1 213 ? -32.576 6.022 60.427 1.00 87.31 213 GLY A CA 1
ATOM 1546 C C . GLY A 1 213 ? -31.252 6.030 61.200 1.00 87.31 213 GLY A C 1
ATOM 1547 O O . GLY A 1 213 ? -31.050 6.866 62.078 1.00 87.31 213 GLY A O 1
ATOM 1548 N N . GLY A 1 214 ? -30.363 5.086 60.898 1.00 87.50 214 GLY A N 1
ATOM 1549 C CA . GLY A 1 214 ? -29.074 4.878 61.554 1.00 87.50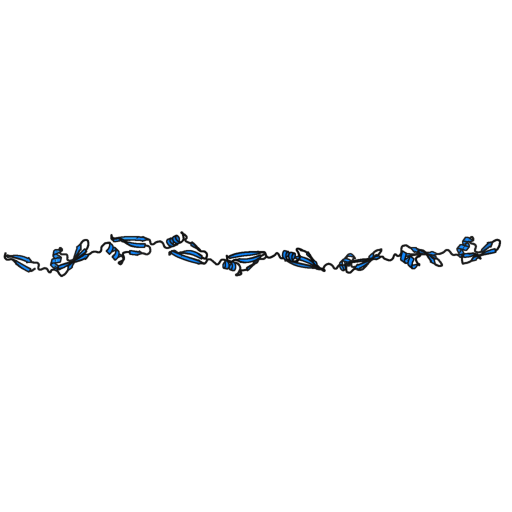 214 GLY A CA 1
ATOM 1550 C C . GLY A 1 214 ? -29.142 4.054 62.843 1.00 87.50 214 GLY A C 1
ATOM 1551 O O . GLY A 1 214 ? -28.132 3.939 63.538 1.00 87.50 214 GLY A O 1
ATOM 1552 N N . GLN A 1 215 ? -30.303 3.499 63.203 1.00 86.44 215 GLN A N 1
ATOM 1553 C CA . GLN A 1 215 ? -30.476 2.764 64.456 1.00 86.44 215 GLN 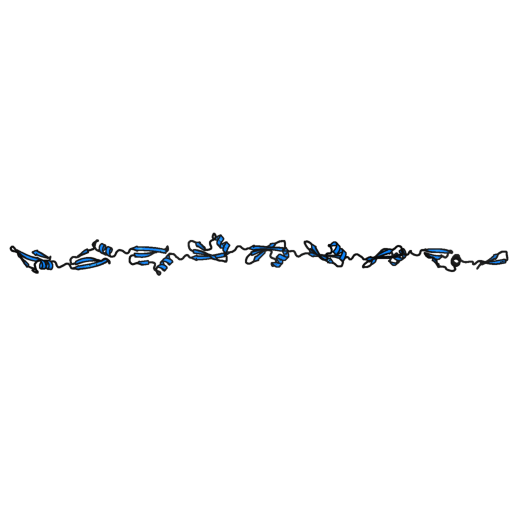A CA 1
ATOM 1554 C C . GLN A 1 215 ? -30.251 1.260 64.264 1.00 86.44 215 GLN A C 1
ATOM 1556 O O . GLN A 1 215 ? -30.923 0.615 63.467 1.00 86.44 215 GLN A O 1
ATOM 1561 N N . SER A 1 216 ? -29.344 0.677 65.055 1.00 88.31 216 SER A N 1
ATOM 1562 C CA . SER A 1 216 ? -29.111 -0.778 65.072 1.00 88.31 216 SER A CA 1
ATOM 1563 C C . SER A 1 216 ? -30.188 -1.557 65.823 1.00 88.31 216 SER A C 1
ATOM 1565 O O . SER A 1 216 ? -30.313 -2.766 65.641 1.00 88.31 216 SER A O 1
ATOM 1567 N N . THR A 1 217 ? -30.959 -0.868 66.666 1.00 89.38 217 THR A N 1
ATOM 1568 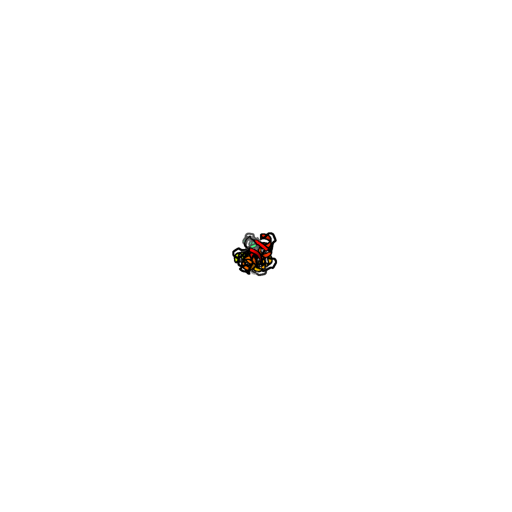C CA . THR A 1 217 ? -32.094 -1.408 67.417 1.00 89.38 217 THR A CA 1
ATOM 1569 C C . THR A 1 217 ? -33.214 -0.377 67.461 1.00 89.38 217 THR A C 1
ATOM 1571 O O . THR A 1 217 ? -32.950 0.822 67.567 1.00 89.38 217 THR A O 1
ATOM 1574 N N . TRP A 1 218 ? -34.460 -0.834 67.380 1.00 91.31 218 TRP A N 1
ATOM 1575 C CA . TRP A 1 218 ? -35.647 0.016 67.461 1.00 91.31 218 TRP A CA 1
ATOM 1576 C C . TRP A 1 218 ? -36.810 -0.739 68.101 1.00 91.31 218 TRP A C 1
ATOM 1578 O O . TRP A 1 218 ? -36.823 -1.968 68.152 1.00 91.31 218 TRP A O 1
ATOM 1588 N N . THR A 1 219 ? -37.800 -0.002 68.595 1.00 85.00 219 THR A N 1
ATOM 1589 C CA . THR A 1 219 ? -39.041 -0.573 69.117 1.00 85.00 219 THR A CA 1
ATOM 1590 C C . THR A 1 219 ? -40.210 -0.212 68.214 1.00 85.00 219 THR A C 1
ATOM 1592 O O . THR A 1 219 ? -40.329 0.900 67.700 1.00 85.00 219 THR A O 1
ATOM 1595 N N . THR A 1 220 ? -41.080 -1.188 68.019 1.00 81.88 220 THR A N 1
ATOM 1596 C CA . THR A 1 220 ? -42.436 -1.022 67.496 1.00 81.88 220 THR A CA 1
ATOM 1597 C C . THR A 1 220 ? -43.413 -1.152 68.674 1.00 81.88 220 THR A C 1
ATOM 1599 O O . THR A 1 220 ? -42.964 -1.490 69.772 1.00 81.88 220 THR A O 1
ATOM 1602 N N . PRO A 1 221 ? -44.721 -0.872 68.509 1.00 76.81 221 PRO A N 1
ATOM 1603 C CA . PRO A 1 221 ? -45.685 -1.010 69.604 1.00 76.81 221 PRO A CA 1
ATOM 1604 C C . PRO A 1 221 ? -45.654 -2.379 70.301 1.00 76.81 221 PRO A C 1
ATOM 1606 O O . PRO A 1 221 ? -45.801 -2.425 71.517 1.00 76.81 221 PRO A O 1
ATOM 1609 N N . ASP A 1 222 ? -45.380 -3.453 69.550 1.00 79.31 222 ASP A N 1
ATOM 1610 C CA . ASP A 1 222 ? -45.498 -4.831 70.041 1.00 79.31 222 ASP A CA 1
ATOM 1611 C C . ASP A 1 222 ? -44.169 -5.605 70.059 1.00 79.31 222 ASP A C 1
ATOM 1613 O O . ASP A 1 222 ? -44.108 -6.703 70.605 1.00 79.31 222 ASP A O 1
ATOM 1617 N N . SER A 1 223 ? -43.083 -5.066 69.492 1.00 83.75 223 SER A N 1
ATOM 1618 C CA . SER A 1 223 ? -41.815 -5.802 69.364 1.00 83.75 223 SER A CA 1
ATOM 1619 C C . SER A 1 223 ? -40.582 -4.909 69.493 1.00 83.75 223 SER A C 1
ATOM 1621 O O . SER A 1 223 ? -40.567 -3.763 69.036 1.00 83.75 223 SER A O 1
ATOM 1623 N N . ALA A 1 224 ? -39.503 -5.468 70.037 1.00 87.94 224 ALA A N 1
ATOM 1624 C CA . ALA A 1 224 ? -38.154 -4.917 69.948 1.00 87.94 224 ALA A CA 1
ATOM 1625 C C . ALA A 1 224 ? -37.408 -5.567 68.775 1.00 87.94 224 ALA A C 1
ATOM 1627 O O . ALA A 1 224 ? -37.383 -6.791 68.665 1.00 87.94 224 ALA A O 1
ATOM 1628 N N . CYS A 1 225 ? -36.796 -4.758 67.914 1.00 92.62 225 CYS A N 1
ATOM 1629 C CA . CYS A 1 225 ? -36.151 -5.199 66.683 1.00 92.62 225 CYS A CA 1
ATOM 1630 C C . CYS A 1 225 ? -34.684 -4.755 66.593 1.00 92.62 225 CYS A C 1
ATOM 1632 O O . CYS A 1 225 ? -34.291 -3.756 67.200 1.00 92.62 225 CYS A O 1
ATOM 1634 N N . SER A 1 226 ? -33.877 -5.479 65.815 1.00 93.62 226 SER A N 1
ATOM 1635 C CA . SER A 1 226 ? -32.463 -5.180 65.573 1.00 93.62 226 SER A CA 1
ATOM 1636 C C . SER A 1 226 ? -31.999 -5.556 64.166 1.00 93.62 226 SER A C 1
ATOM 1638 O O . SER A 1 226 ? -32.485 -6.532 63.593 1.00 93.62 226 SER A O 1
ATOM 1640 N N . CYS A 1 227 ? -30.998 -4.838 63.657 1.00 95.31 227 CYS A N 1
ATOM 1641 C CA . CYS A 1 227 ? -30.267 -5.207 62.443 1.00 95.31 227 CYS A CA 1
ATOM 1642 C C . CYS A 1 227 ? -29.245 -6.318 62.729 1.00 95.31 227 CYS A C 1
ATOM 1644 O O . CYS A 1 227 ? -28.478 -6.231 63.690 1.00 95.31 227 CYS A O 1
ATOM 1646 N N . ASN A 1 228 ? -29.198 -7.331 61.869 1.00 90.31 228 ASN A N 1
ATOM 1647 C CA . ASN A 1 228 ? -28.197 -8.395 61.883 1.00 90.31 228 ASN A CA 1
ATOM 1648 C C . ASN A 1 228 ? -27.034 -8.060 60.928 1.00 90.31 228 ASN A C 1
ATOM 1650 O O . ASN A 1 228 ? -27.242 -7.327 59.960 1.00 90.31 228 ASN A O 1
ATOM 1654 N N . PRO A 1 229 ? -25.827 -8.629 61.127 1.00 85.56 229 PRO A N 1
ATOM 1655 C CA . PRO A 1 229 ? -24.670 -8.372 60.260 1.00 85.56 229 PRO A CA 1
ATOM 1656 C C . PRO A 1 229 ? -24.878 -8.692 58.770 1.00 85.56 229 PRO A C 1
ATOM 1658 O O . PRO A 1 229 ? -24.161 -8.166 57.931 1.00 85.56 229 PRO A O 1
ATOM 1661 N N . ASP A 1 230 ? -25.843 -9.547 58.432 1.00 85.56 230 ASP A N 1
ATOM 1662 C CA . ASP A 1 230 ? -26.215 -9.881 57.052 1.00 85.56 230 ASP A CA 1
ATOM 1663 C C . ASP A 1 230 ? -27.258 -8.918 56.443 1.00 85.56 230 ASP A C 1
ATOM 1665 O O . ASP A 1 230 ? -27.749 -9.155 55.341 1.00 85.56 230 ASP A O 1
ATOM 1669 N N . GLY A 1 231 ? -27.613 -7.844 57.156 1.00 85.12 231 GLY A N 1
ATOM 1670 C CA . GLY A 1 231 ? -28.617 -6.858 56.755 1.00 85.12 231 GLY A CA 1
ATOM 1671 C C . GLY A 1 231 ? -30.066 -7.260 57.034 1.00 85.12 231 GLY A C 1
ATOM 1672 O O . GLY A 1 231 ? -30.973 -6.467 56.785 1.00 85.12 231 GLY A O 1
ATOM 1673 N N . SER A 1 232 ? -30.317 -8.462 57.562 1.00 89.56 232 SER A N 1
ATOM 1674 C CA . SER A 1 232 ? -31.665 -8.876 57.960 1.00 89.56 232 SER A CA 1
ATOM 1675 C C . SER A 1 232 ? -32.104 -8.228 59.279 1.00 89.56 232 SER A C 1
ATOM 1677 O O . SER A 1 232 ? -31.290 -7.711 60.046 1.00 89.56 232 SER A O 1
ATOM 1679 N N . THR A 1 233 ? -33.408 -8.256 59.560 1.00 91.62 233 THR A N 1
ATOM 1680 C CA . THR A 1 233 ? -33.984 -7.729 60.801 1.00 91.62 233 THR A CA 1
ATOM 1681 C C . THR A 1 233 ? -34.499 -8.866 61.680 1.00 91.62 233 THR A C 1
ATOM 1683 O O . THR A 1 233 ? -35.181 -9.777 61.210 1.00 91.62 233 THR A O 1
ATOM 1686 N N . THR A 1 234 ? -34.180 -8.823 62.974 1.00 92.31 234 THR A N 1
ATOM 1687 C CA . THR A 1 234 ? -34.743 -9.733 63.985 1.00 92.31 234 THR A CA 1
ATOM 1688 C C . THR A 1 234 ? -35.669 -8.937 64.885 1.00 92.31 234 THR A C 1
ATOM 1690 O O . THR A 1 234 ? -35.248 -7.902 65.386 1.00 92.31 234 THR A O 1
ATOM 1693 N N . CYS A 1 235 ? -36.886 -9.422 65.137 1.00 90.94 235 CYS A N 1
ATOM 1694 C CA . CYS A 1 235 ? -37.820 -8.821 66.089 1.00 90.94 235 CYS A CA 1
ATOM 1695 C C . CYS A 1 235 ? -38.248 -9.848 67.140 1.00 90.94 235 CYS A C 1
ATOM 1697 O O . CYS A 1 235 ? -38.432 -11.023 66.831 1.00 90.94 235 CYS A O 1
ATOM 1699 N N . SER A 1 236 ? -38.381 -9.405 68.385 1.00 86.94 236 SER A N 1
ATOM 1700 C CA . SER A 1 236 ? -38.901 -10.189 69.505 1.00 86.94 236 SER A CA 1
ATOM 1701 C C . SER A 1 236 ? -40.075 -9.452 70.124 1.00 86.94 236 SER A C 1
ATOM 1703 O O . SER A 1 236 ? -39.976 -8.248 70.369 1.00 86.94 236 SER A O 1
ATOM 1705 N N . ASP A 1 237 ? -41.165 -10.171 70.374 1.00 84.81 237 ASP A N 1
ATOM 1706 C CA . ASP A 1 237 ? -42.360 -9.597 70.984 1.00 84.81 237 ASP A CA 1
ATOM 1707 C C . ASP A 1 237 ? -42.041 -9.043 72.373 1.00 84.81 237 ASP A C 1
ATOM 1709 O O . ASP A 1 237 ? -41.300 -9.644 73.162 1.00 84.81 237 ASP A O 1
ATOM 1713 N N . LEU A 1 238 ? -42.586 -7.865 72.662 1.00 75.25 238 LEU A N 1
ATOM 1714 C CA . LEU A 1 238 ? -42.564 -7.316 74.004 1.00 75.25 238 LEU A CA 1
ATOM 1715 C C . LEU A 1 238 ? -43.490 -8.169 74.886 1.00 75.25 238 LEU A C 1
ATOM 1717 O O . LEU A 1 238 ? -44.539 -8.617 74.419 1.00 75.25 238 LEU A O 1
ATOM 1721 N N . PRO A 1 239 ? -43.123 -8.425 76.153 1.00 75.81 239 PRO A N 1
ATOM 1722 C CA . PRO A 1 239 ? -43.998 -9.159 77.058 1.00 75.81 239 PRO A CA 1
ATOM 1723 C C . PRO A 1 239 ? -45.352 -8.451 77.174 1.00 75.81 239 PRO A C 1
ATOM 1725 O O . PRO A 1 239 ? -45.378 -7.241 77.397 1.00 75.81 239 PRO A O 1
ATOM 1728 N N . ASP A 1 240 ? -46.451 -9.201 77.056 1.00 80.75 240 ASP A N 1
ATOM 1729 C CA . ASP A 1 240 ? -47.803 -8.663 77.224 1.00 80.75 240 ASP A CA 1
ATOM 1730 C C . ASP A 1 240 ? -47.924 -8.011 78.619 1.00 80.75 240 ASP A C 1
ATOM 1732 O O . ASP A 1 240 ? -47.807 -8.715 79.632 1.00 80.75 240 ASP A O 1
ATOM 1736 N N . PRO A 1 241 ? -48.150 -6.684 78.702 1.00 80.62 241 PRO A N 1
ATOM 1737 C CA . PRO A 1 241 ? -48.254 -5.969 79.970 1.00 80.62 241 PRO A CA 1
ATOM 1738 C C . PRO A 1 241 ? -49.330 -6.545 80.897 1.00 80.62 241 PRO A C 1
ATOM 1740 O O . PRO A 1 241 ? -49.149 -6.582 82.117 1.00 80.62 241 PRO A O 1
ATOM 1743 N N . TYR A 1 242 ? -50.437 -7.044 80.340 1.00 83.44 242 TYR A N 1
ATOM 1744 C CA . TYR A 1 242 ? -51.488 -7.685 81.120 1.00 83.44 242 TYR A CA 1
ATOM 1745 C C . TYR A 1 242 ? -51.003 -9.006 81.714 1.00 83.44 242 TYR A C 1
ATOM 1747 O O . TYR A 1 242 ? -51.177 -9.244 82.910 1.00 83.44 242 TYR A O 1
ATOM 1755 N N . GLN A 1 243 ? -50.330 -9.836 80.914 1.00 83.94 243 GLN A N 1
ATOM 1756 C CA . GLN A 1 243 ? -49.761 -11.097 81.387 1.00 83.94 243 GLN A CA 1
ATOM 1757 C C . GLN A 1 243 ? -48.697 -10.865 82.466 1.00 83.94 243 GLN A C 1
ATOM 1759 O O . GLN A 1 243 ? -48.671 -11.589 83.457 1.00 83.94 243 GLN A O 1
ATOM 1764 N N . GLN A 1 244 ? -47.880 -9.815 82.339 1.00 84.06 244 GLN A N 1
ATOM 1765 C CA . GLN A 1 244 ? -46.935 -9.429 83.390 1.00 84.06 244 GLN A CA 1
ATOM 1766 C C . GLN A 1 244 ? -47.639 -9.068 84.704 1.00 84.06 244 GLN A C 1
ATOM 1768 O O . GLN A 1 244 ? -47.169 -9.454 85.776 1.00 84.06 244 GLN A O 1
ATOM 1773 N N . CYS A 1 245 ? -48.772 -8.363 84.638 1.00 84.62 245 CYS A N 1
ATOM 1774 C CA . CYS A 1 245 ? -49.585 -8.073 85.816 1.00 84.62 245 CYS A CA 1
ATOM 1775 C C . CYS A 1 245 ? -50.161 -9.357 86.434 1.00 84.62 245 CYS A C 1
ATOM 1777 O O . CYS A 1 245 ? -50.060 -9.553 87.646 1.00 84.62 245 CYS A O 1
ATOM 1779 N N . LEU A 1 246 ? -50.700 -10.267 85.613 1.00 85.69 246 LEU A N 1
ATOM 1780 C CA . LEU A 1 246 ? -51.176 -11.569 86.085 1.00 85.69 246 LEU A CA 1
ATOM 1781 C C . LEU A 1 246 ? -50.059 -12.335 86.796 1.00 85.69 246 LEU A C 1
ATOM 1783 O O . LEU A 1 246 ? -50.256 -12.783 87.923 1.00 85.69 246 LEU A O 1
ATOM 1787 N N . ASP A 1 247 ? -48.883 -12.448 86.179 1.00 86.69 247 ASP A N 1
ATOM 1788 C CA . ASP A 1 247 ? -47.737 -13.175 86.727 1.00 86.69 247 ASP A CA 1
ATOM 1789 C C . ASP A 1 247 ? -47.278 -12.582 88.069 1.00 86.69 247 ASP A C 1
ATOM 1791 O O . ASP A 1 247 ? -47.047 -13.322 89.030 1.00 86.69 247 ASP A O 1
ATOM 1795 N N . ALA A 1 248 ? -47.224 -11.248 88.176 1.00 85.06 248 ALA A N 1
ATOM 1796 C CA . ALA A 1 248 ? -46.904 -10.544 89.420 1.00 85.06 248 ALA A CA 1
ATOM 1797 C C . ALA A 1 248 ? -47.911 -10.832 90.551 1.00 85.06 248 ALA A C 1
ATOM 1799 O O . ALA A 1 248 ? -47.552 -10.787 91.730 1.00 85.06 248 ALA A O 1
ATOM 1800 N N . HIS A 1 249 ? -49.150 -11.182 90.198 1.00 83.44 249 HIS A N 1
ATOM 1801 C CA . HIS A 1 249 ? -50.235 -11.511 91.122 1.00 83.44 249 HIS A CA 1
ATOM 1802 C C . HIS A 1 249 ? -50.622 -13.001 91.094 1.00 83.44 249 HIS A C 1
ATOM 1804 O O . HIS A 1 249 ? -51.762 -13.370 91.385 1.00 83.44 249 HIS A O 1
ATOM 1810 N N . GLY A 1 250 ? -49.660 -13.882 90.788 1.00 81.25 250 GLY A N 1
ATOM 1811 C CA . GLY A 1 250 ? -49.826 -15.336 90.904 1.00 81.25 250 GLY A CA 1
ATOM 1812 C C . GLY A 1 250 ? -50.781 -15.948 89.874 1.00 81.25 250 GLY A C 1
ATOM 1813 O O . GLY A 1 250 ? -51.404 -16.972 90.145 1.00 81.25 250 GLY A O 1
ATOM 1814 N N . GLY A 1 251 ? -50.913 -15.313 88.711 1.00 82.62 251 GLY A N 1
ATOM 1815 C CA . GLY A 1 251 ? -51.793 -15.704 87.612 1.00 82.62 251 GLY A CA 1
ATOM 1816 C C . GLY A 1 251 ? -53.233 -15.203 87.744 1.00 82.62 251 GLY A C 1
ATOM 1817 O O . GLY A 1 251 ? -54.076 -15.579 86.931 1.00 82.62 251 GLY A O 1
ATOM 1818 N N . SER A 1 252 ? -53.543 -14.385 88.754 1.00 82.81 252 SER A N 1
ATOM 1819 C CA . SER A 1 252 ? -54.908 -13.919 88.997 1.00 82.81 252 SER A CA 1
ATOM 1820 C C . SER A 1 252 ? -55.141 -12.508 88.469 1.00 82.81 252 SER A C 1
ATOM 1822 O O . SER A 1 252 ? -54.419 -11.576 88.814 1.00 82.81 252 SER A O 1
ATOM 1824 N N . SER A 1 253 ? -56.217 -12.326 87.698 1.00 84.81 253 SER A N 1
ATOM 1825 C CA . SER A 1 253 ? -56.655 -11.008 87.216 1.00 84.81 253 SER A CA 1
ATOM 1826 C C . SER A 1 253 ? -57.264 -10.140 88.312 1.00 84.81 253 SER A C 1
ATOM 1828 O O . SER A 1 253 ? -57.447 -8.942 88.109 1.00 84.81 253 SER A O 1
ATOM 1830 N N . THR A 1 254 ? -57.599 -10.739 89.455 1.00 85.19 254 THR A N 1
ATOM 1831 C CA . THR A 1 254 ? -58.161 -10.072 90.631 1.00 85.19 254 THR A CA 1
ATOM 1832 C C . THR A 1 254 ? -57.599 -10.675 91.910 1.00 85.19 254 THR A C 1
ATOM 1834 O O . THR A 1 254 ? -57.493 -11.897 92.018 1.00 85.19 254 THR A O 1
ATOM 1837 N N . TRP A 1 255 ? -57.292 -9.858 92.907 1.00 87.75 255 TRP A N 1
ATOM 1838 C CA . TRP A 1 255 ? -56.824 -10.322 94.215 1.00 87.75 255 TRP A CA 1
ATOM 1839 C C . TRP A 1 255 ? -57.378 -9.442 95.330 1.00 87.75 255 TRP A C 1
ATOM 1841 O O . TRP A 1 255 ? -57.790 -8.311 95.094 1.00 87.75 255 TRP A O 1
ATOM 1851 N N . THR A 1 256 ? -57.391 -9.957 96.554 1.00 80.19 256 THR A N 1
ATOM 1852 C CA . THR A 1 256 ? -57.798 -9.203 97.744 1.00 80.19 256 THR A CA 1
ATOM 1853 C C . THR A 1 256 ? -56.601 -8.998 98.656 1.00 80.19 256 THR A C 1
ATOM 1855 O O . THR A 1 256 ? -55.890 -9.950 98.984 1.00 80.19 256 THR A O 1
ATOM 1858 N N . THR A 1 257 ? -56.382 -7.761 99.074 1.00 79.12 257 THR A N 1
ATOM 1859 C CA . THR A 1 257 ? -55.578 -7.426 100.251 1.00 79.12 257 THR A CA 1
ATOM 1860 C C . THR A 1 257 ? -56.504 -7.391 101.480 1.00 79.12 257 THR A C 1
ATOM 1862 O O . THR A 1 257 ? -57.718 -7.526 101.316 1.00 79.12 257 THR A O 1
ATOM 1865 N N . PRO A 1 258 ? -55.982 -7.247 102.715 1.00 74.38 258 PRO A N 1
ATOM 1866 C CA . PRO A 1 258 ? -56.829 -7.135 103.906 1.00 74.38 258 PRO A CA 1
ATOM 1867 C C . PRO A 1 258 ? -57.896 -6.032 103.813 1.00 74.38 258 PRO A C 1
ATOM 1869 O O . PRO A 1 258 ? -58.989 -6.219 104.334 1.00 74.38 258 PRO A O 1
ATOM 1872 N N . ASP A 1 259 ? -57.598 -4.944 103.093 1.00 76.31 259 ASP A N 1
ATOM 1873 C CA . ASP A 1 259 ? -58.430 -3.736 103.065 1.00 76.31 259 ASP A CA 1
ATOM 1874 C C . ASP A 1 259 ? -59.022 -3.414 101.681 1.00 76.31 259 ASP A C 1
ATOM 1876 O O . ASP A 1 259 ? -59.875 -2.536 101.576 1.00 76.31 259 ASP A O 1
ATOM 1880 N N . SER A 1 260 ? -58.612 -4.098 100.604 1.00 82.19 260 SER A N 1
ATOM 1881 C CA . SER A 1 260 ? -59.039 -3.751 99.240 1.00 82.19 260 SER A CA 1
ATOM 1882 C C . SER A 1 260 ? -59.185 -4.969 98.321 1.00 82.19 260 SER A C 1
ATOM 1884 O O . SER A 1 260 ? -58.457 -5.956 98.417 1.00 82.19 260 SER A O 1
ATOM 1886 N N . ALA A 1 261 ? -60.093 -4.872 97.354 1.00 85.12 261 ALA A N 1
ATOM 1887 C CA . ALA A 1 261 ? -60.145 -5.735 96.181 1.00 85.12 261 ALA A CA 1
ATOM 1888 C C . ALA A 1 261 ? -59.439 -5.049 95.004 1.00 85.12 261 ALA A C 1
ATOM 1890 O O . ALA A 1 261 ? -59.751 -3.909 94.669 1.00 85.12 261 ALA A O 1
ATOM 1891 N N . CYS A 1 262 ? -58.500 -5.740 94.367 1.00 90.19 262 CYS A N 1
ATOM 1892 C CA . CYS A 1 262 ? -57.661 -5.232 93.289 1.00 90.19 262 CYS A CA 1
ATOM 1893 C C . CYS A 1 262 ? -57.796 -6.058 92.003 1.00 90.19 262 CYS A C 1
ATOM 1895 O O . CYS A 1 262 ? -58.185 -7.226 92.043 1.00 90.19 262 CYS A O 1
ATOM 1897 N N . SER A 1 263 ? -57.460 -5.459 90.859 1.00 90.50 263 SER A N 1
ATOM 1898 C CA . SER A 1 263 ? -57.518 -6.087 89.535 1.00 90.50 263 SER A CA 1
ATOM 1899 C C . SER A 1 263 ? -56.437 -5.577 88.582 1.00 90.50 263 SER A C 1
ATOM 1901 O O . SER A 1 263 ? -55.965 -4.448 88.729 1.00 90.50 263 SER A O 1
ATOM 1903 N N . CYS A 1 264 ? -56.058 -6.413 87.613 1.00 91.75 264 CYS A N 1
ATOM 1904 C CA . CYS A 1 264 ? -55.178 -6.053 86.501 1.00 91.75 264 CYS A CA 1
ATOM 1905 C C . CYS A 1 264 ? -55.981 -5.426 85.354 1.00 91.75 264 CYS A C 1
ATOM 1907 O O . CYS A 1 264 ? -56.988 -5.987 84.917 1.00 91.75 264 CYS A O 1
ATOM 1909 N N . ASN A 1 265 ? -55.495 -4.308 84.822 1.00 87.31 265 ASN A N 1
ATOM 1910 C CA . ASN A 1 265 ? -56.020 -3.654 83.628 1.00 87.31 265 ASN A CA 1
ATOM 1911 C C . ASN A 1 265 ? -55.295 -4.147 82.367 1.00 87.31 265 ASN A C 1
ATOM 1913 O O . ASN A 1 265 ? -54.135 -4.545 82.461 1.00 87.31 265 ASN A O 1
ATOM 1917 N N . PRO A 1 266 ? -55.919 -4.068 81.173 1.00 82.88 266 PRO A N 1
ATOM 1918 C CA . PRO A 1 266 ? -55.306 -4.519 79.917 1.00 82.88 266 PRO A CA 1
ATOM 1919 C C . PRO A 1 266 ? -53.966 -3.857 79.562 1.00 82.88 266 PRO A C 1
ATOM 1921 O O . PRO A 1 266 ? -53.210 -4.403 78.771 1.00 82.88 266 PRO A O 1
ATOM 1924 N N . ASP A 1 267 ? -53.663 -2.689 80.129 1.00 79.88 267 ASP A N 1
ATOM 1925 C CA . ASP A 1 267 ? -52.385 -1.988 79.954 1.00 79.88 267 ASP A CA 1
ATOM 1926 C C . ASP A 1 267 ? -51.299 -2.428 80.957 1.00 79.88 267 ASP A C 1
ATOM 1928 O O . ASP A 1 267 ? -50.218 -1.843 80.997 1.00 79.88 267 ASP A O 1
ATOM 1932 N N . GLY A 1 268 ? -51.582 -3.441 81.783 1.00 80.81 268 GLY A N 1
ATOM 1933 C CA . GLY A 1 268 ? -50.700 -3.942 82.837 1.00 80.81 268 GLY A CA 1
ATOM 1934 C C . GLY A 1 268 ? -50.751 -3.152 84.148 1.00 80.81 268 GLY A C 1
ATOM 1935 O O . GLY A 1 268 ? -50.076 -3.528 85.106 1.00 80.81 268 GLY A O 1
ATOM 1936 N N . SER A 1 269 ? -51.542 -2.076 84.235 1.00 85.69 269 SER A N 1
ATOM 1937 C CA . SER A 1 269 ? -51.728 -1.332 85.486 1.00 85.69 269 SER A CA 1
ATOM 1938 C C . SER A 1 269 ? -52.653 -2.065 86.465 1.00 85.69 269 SER A C 1
ATOM 1940 O O . SER A 1 269 ? -53.397 -2.971 86.089 1.00 85.69 269 SER A O 1
ATOM 1942 N N . THR A 1 270 ? -52.628 -1.674 87.742 1.00 88.69 270 THR A N 1
ATOM 1943 C CA . THR A 1 270 ? -53.484 -2.254 88.786 1.00 88.69 270 THR A CA 1
ATOM 1944 C C . THR A 1 270 ? -54.521 -1.245 89.277 1.00 88.69 270 THR A C 1
ATOM 1946 O O . THR A 1 270 ? -54.249 -0.051 89.389 1.00 88.69 270 THR A O 1
ATOM 1949 N N . THR A 1 271 ? -55.739 -1.706 89.564 1.00 89.94 271 THR A N 1
ATOM 1950 C CA . THR A 1 271 ? -56.819 -0.892 90.151 1.00 89.94 271 THR A CA 1
ATOM 1951 C C . THR A 1 271 ? -57.349 -1.562 91.405 1.00 89.94 271 THR A C 1
ATOM 1953 O O . THR A 1 271 ? -57.719 -2.730 91.338 1.00 89.94 271 THR A O 1
ATOM 1956 N N . CYS A 1 272 ? -57.417 -0.828 92.521 1.00 89.06 272 CYS A N 1
ATOM 1957 C CA . CYS A 1 272 ? -57.895 -1.319 93.816 1.00 89.06 272 CYS A CA 1
ATOM 1958 C C . CYS A 1 272 ? -59.082 -0.498 94.334 1.00 89.06 272 CYS A C 1
ATOM 1960 O O . CYS A 1 272 ? -59.158 0.709 94.112 1.00 89.06 272 CYS A O 1
ATOM 1962 N N . SER A 1 273 ? -60.012 -1.155 95.020 1.00 84.75 273 SER A N 1
ATOM 1963 C CA . SER A 1 273 ? -61.179 -0.560 95.677 1.00 84.75 273 SER A CA 1
ATOM 1964 C C . SER A 1 273 ? -61.302 -1.107 97.092 1.00 84.75 273 SER A C 1
ATOM 1966 O O . SER A 1 273 ? -61.164 -2.312 97.286 1.00 84.75 273 SER A O 1
ATOM 1968 N N . ASP A 1 274 ? -61.559 -0.239 98.066 1.00 82.38 274 ASP A N 1
ATOM 1969 C CA . ASP A 1 274 ? -61.619 -0.632 99.475 1.00 82.38 274 ASP A CA 1
ATOM 1970 C C . ASP A 1 274 ? -62.788 -1.585 99.757 1.00 82.38 274 ASP A C 1
ATOM 1972 O O . ASP A 1 274 ? -63.878 -1.456 99.188 1.00 82.38 274 ASP A O 1
ATOM 1976 N N . LEU A 1 275 ? -62.547 -2.567 100.625 1.00 71.81 275 LEU A N 1
ATOM 1977 C CA . LEU A 1 275 ? -63.581 -3.478 101.098 1.00 71.81 275 LEU A CA 1
ATOM 1978 C C . LEU A 1 275 ? -64.494 -2.746 102.096 1.00 71.81 275 LEU A C 1
ATOM 1980 O O . LEU A 1 275 ? -64.011 -1.924 102.877 1.00 71.81 275 LEU A O 1
ATOM 1984 N N . PRO A 1 276 ? -65.814 -3.012 102.096 1.00 70.94 276 PRO A N 1
ATOM 1985 C CA . PRO A 1 276 ? -66.706 -2.385 103.061 1.00 70.94 276 PRO A CA 1
ATOM 1986 C C . PRO A 1 276 ? -66.337 -2.819 104.485 1.00 70.94 276 PRO A C 1
ATOM 1988 O O . PRO A 1 276 ? -66.104 -4.005 104.717 1.00 70.94 276 PRO A O 1
ATOM 1991 N N . ASP A 1 277 ? -66.328 -1.868 105.420 1.00 75.94 277 ASP A N 1
ATOM 1992 C CA . ASP A 1 277 ? -66.012 -2.104 106.832 1.00 75.94 277 ASP A CA 1
ATOM 1993 C C . ASP A 1 277 ? -66.916 -3.219 107.417 1.00 75.94 277 ASP A C 1
ATOM 1995 O O . ASP A 1 277 ? -68.146 -3.063 107.416 1.00 75.94 277 ASP A O 1
ATOM 1999 N N . PRO A 1 278 ? -66.345 -4.342 107.903 1.00 75.38 278 PRO A N 1
ATOM 2000 C CA . PRO A 1 278 ? -67.103 -5.468 108.449 1.00 75.38 278 PRO A CA 1
ATOM 2001 C C . PRO A 1 278 ? -68.035 -5.081 109.602 1.00 75.38 278 PRO A C 1
ATOM 2003 O O . PRO A 1 278 ? -69.158 -5.588 109.689 1.00 75.38 278 PRO A O 1
ATOM 2006 N N . TYR A 1 279 ? -67.619 -4.149 110.462 1.00 80.00 279 TYR A N 1
ATOM 2007 C CA . TYR A 1 279 ? -68.455 -3.660 111.552 1.00 80.00 279 TYR A CA 1
ATOM 2008 C C . TYR A 1 279 ? -69.640 -2.863 111.008 1.00 80.00 279 TYR A C 1
ATOM 2010 O O . TYR A 1 279 ? -70.782 -3.084 111.418 1.00 80.00 279 TYR A O 1
ATOM 2018 N N . GLN A 1 280 ? -69.398 -2.000 110.018 1.00 80.69 280 GLN A N 1
ATOM 2019 C CA . GLN A 1 280 ? -70.463 -1.246 109.360 1.00 80.69 280 GLN A CA 1
ATOM 2020 C C . GLN A 1 280 ? -71.453 -2.172 108.644 1.00 80.69 280 GLN A C 1
ATOM 2022 O O . GLN A 1 280 ? -72.657 -1.943 108.722 1.00 80.69 280 GLN A O 1
ATOM 2027 N N . GLN A 1 281 ? -70.985 -3.260 108.025 1.00 80.06 281 GLN A N 1
ATOM 2028 C CA . GLN A 1 281 ? -71.874 -4.268 107.441 1.00 80.06 281 GLN A CA 1
ATOM 2029 C C . GLN A 1 281 ? -72.766 -4.943 108.489 1.00 80.06 281 GLN A C 1
ATOM 2031 O O . GLN A 1 281 ? -73.954 -5.149 108.233 1.00 80.06 281 GLN A O 1
ATOM 2036 N N . CYS A 1 282 ? -72.229 -5.265 109.670 1.00 80.62 282 CYS A N 1
ATOM 2037 C CA . CYS A 1 282 ? -73.029 -5.807 110.769 1.00 80.62 282 CYS A CA 1
ATOM 2038 C C . CYS A 1 282 ? -74.068 -4.791 111.258 1.00 80.62 282 CYS A C 1
ATOM 2040 O O . CYS A 1 282 ? -75.245 -5.130 111.398 1.00 80.62 282 CYS A O 1
ATOM 2042 N N . LEU A 1 283 ? -73.665 -3.528 111.448 1.00 81.81 283 LEU A N 1
ATOM 2043 C CA . LEU A 1 283 ? -74.594 -2.456 111.796 1.00 81.81 283 LEU A CA 1
ATOM 2044 C C . LEU A 1 283 ? -75.718 -2.364 110.766 1.00 81.81 283 LEU A C 1
ATOM 2046 O O . LEU A 1 283 ? -76.885 -2.391 111.148 1.00 81.81 283 LEU A O 1
ATOM 2050 N N . ASP A 1 284 ? -75.391 -2.309 109.477 1.00 83.25 284 ASP A N 1
ATOM 2051 C CA . ASP A 1 284 ? -76.368 -2.195 108.393 1.00 83.25 284 ASP A CA 1
ATOM 2052 C C . ASP A 1 284 ? -77.335 -3.391 108.372 1.00 83.25 284 ASP A C 1
ATOM 2054 O O . ASP A 1 284 ? -78.551 -3.203 108.256 1.00 83.25 284 ASP A O 1
ATOM 2058 N N . ALA A 1 285 ? -76.827 -4.614 108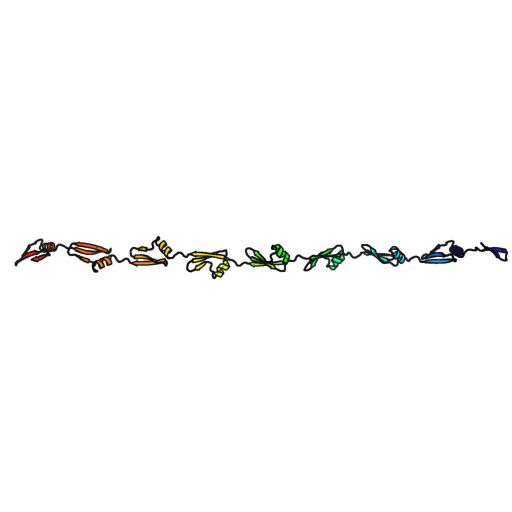.569 1.00 81.50 285 ALA A N 1
ATOM 2059 C CA . ALA A 1 285 ? -77.638 -5.830 108.668 1.00 81.50 285 ALA A CA 1
ATOM 2060 C C . ALA A 1 285 ? -78.617 -5.800 109.855 1.00 81.50 285 ALA A C 1
ATOM 2062 O O . ALA A 1 285 ? -79.710 -6.369 109.779 1.00 81.50 285 ALA A O 1
ATOM 2063 N N . HIS A 1 286 ? -78.260 -5.086 110.922 1.00 80.31 286 HIS A N 1
ATOM 2064 C CA . HIS A 1 286 ? -79.080 -4.884 112.113 1.00 80.31 286 HIS A CA 1
ATOM 2065 C C . HIS A 1 286 ? -79.693 -3.475 112.187 1.00 80.31 286 HIS A C 1
ATOM 2067 O O . HIS A 1 286 ? -79.982 -2.961 113.268 1.00 80.31 286 HIS A O 1
ATOM 2073 N N . GLY A 1 287 ? -79.943 -2.844 111.031 1.00 78.31 287 GLY A N 1
ATOM 2074 C CA . GLY A 1 287 ? -80.694 -1.585 110.940 1.00 78.31 287 GLY A CA 1
ATOM 2075 C C . GLY A 1 287 ? -79.987 -0.382 111.573 1.00 78.31 287 GLY A C 1
ATOM 2076 O O . GLY A 1 287 ? -80.642 0.531 112.074 1.00 78.31 287 GLY A O 1
ATOM 2077 N N . GLY A 1 288 ? -78.658 -0.396 111.580 1.00 81.56 288 GLY A N 1
ATOM 2078 C CA . GLY A 1 288 ? -77.781 0.594 112.201 1.00 81.56 288 GLY A CA 1
ATOM 2079 C C . GLY A 1 288 ? -77.549 0.381 113.700 1.00 81.56 288 GLY A C 1
ATOM 2080 O O . GLY A 1 288 ? -76.965 1.250 114.348 1.00 81.56 288 GLY A O 1
ATOM 2081 N N . GLN A 1 289 ? -78.021 -0.725 114.284 1.00 78.69 289 GLN A N 1
ATOM 2082 C CA . GLN A 1 289 ? -77.905 -0.966 115.722 1.00 78.69 289 GLN A CA 1
ATOM 2083 C C . GLN A 1 289 ? -76.686 -1.828 116.055 1.00 78.69 289 GLN A C 1
ATOM 2085 O O . GLN A 1 289 ? -76.566 -2.955 115.589 1.00 78.69 289 GLN A O 1
ATOM 2090 N N . SER A 1 290 ? -75.816 -1.327 116.939 1.00 81.31 290 SER A N 1
ATOM 2091 C CA . SER A 1 290 ? -74.672 -2.097 117.453 1.00 81.31 290 SER A CA 1
ATOM 2092 C C . SER A 1 290 ? -75.063 -3.144 118.492 1.00 81.31 290 SER A C 1
ATOM 2094 O O . SER A 1 290 ? -74.283 -4.048 118.769 1.00 81.31 290 SER A O 1
ATOM 2096 N N . THR A 1 291 ? -76.262 -3.036 119.071 1.00 82.06 291 THR A N 1
ATOM 2097 C CA . THR A 1 291 ? -76.839 -4.009 120.005 1.00 82.06 291 THR A CA 1
ATOM 2098 C C . THR A 1 291 ? -78.335 -4.169 119.749 1.00 82.06 291 THR A C 1
ATOM 2100 O O . THR A 1 291 ? -79.034 -3.191 119.477 1.00 82.06 291 THR A O 1
ATOM 2103 N N . TRP A 1 292 ? -78.843 -5.393 119.862 1.00 86.25 292 TRP A N 1
ATOM 2104 C CA . TRP A 1 292 ? -80.270 -5.709 119.769 1.00 86.25 292 TRP A CA 1
ATOM 2105 C C . TRP A 1 292 ? -80.630 -6.837 120.736 1.00 86.25 292 TRP A C 1
ATOM 2107 O O . TRP A 1 292 ? -79.762 -7.518 121.270 1.00 86.25 292 TRP A O 1
ATOM 2117 N N . THR A 1 293 ? -81.917 -7.044 120.998 1.00 76.81 293 THR A N 1
ATOM 2118 C CA . THR A 1 293 ? -82.387 -8.147 121.843 1.00 76.81 293 THR A CA 1
ATOM 2119 C C . THR A 1 293 ? -83.246 -9.106 121.038 1.00 76.81 293 THR A C 1
ATOM 2121 O O . THR A 1 293 ? -84.148 -8.713 120.299 1.00 76.81 293 THR A O 1
ATOM 2124 N N . THR A 1 294 ? -82.961 -10.390 121.195 1.00 78.31 294 THR A N 1
ATOM 2125 C CA . THR A 1 294 ? -83.849 -11.481 120.797 1.00 78.31 294 THR A CA 1
ATOM 2126 C C . THR A 1 294 ? -84.633 -11.947 122.032 1.00 78.31 294 THR A C 1
ATOM 2128 O O . THR A 1 294 ? -84.256 -11.595 123.154 1.00 78.31 294 THR A O 1
ATOM 2131 N N . PRO A 1 295 ? -85.723 -12.723 121.880 1.00 69.88 295 PRO A N 1
ATOM 2132 C CA . PRO A 1 295 ? -86.502 -13.216 123.021 1.00 69.88 295 PRO A CA 1
ATOM 2133 C C . PRO A 1 295 ? -85.669 -13.958 124.079 1.00 69.88 295 PRO A C 1
ATOM 2135 O O . PRO A 1 295 ? -86.045 -13.950 125.249 1.00 69.88 295 PRO A O 1
ATOM 2138 N N . ASP A 1 296 ? -84.532 -14.537 123.674 1.00 73.12 296 ASP A N 1
ATOM 2139 C CA . ASP A 1 296 ? -83.712 -15.419 124.504 1.00 73.12 296 ASP A CA 1
ATOM 2140 C C . ASP A 1 296 ? -82.313 -14.858 124.834 1.00 73.12 296 ASP A C 1
ATOM 2142 O O . ASP A 1 296 ? -81.606 -15.449 125.652 1.00 73.12 296 ASP A O 1
ATOM 2146 N N . SER A 1 297 ? -81.863 -13.746 124.228 1.00 78.75 297 SER A N 1
ATOM 2147 C CA . SER A 1 297 ? -80.513 -13.181 124.445 1.00 78.75 297 SER A CA 1
ATOM 2148 C C . SER A 1 297 ? -80.377 -11.718 124.001 1.00 78.75 297 SER A C 1
ATOM 2150 O O . SER A 1 297 ? -81.044 -11.274 123.066 1.00 78.75 297 SER A O 1
ATOM 2152 N N . ALA A 1 298 ? -79.469 -10.977 124.643 1.00 81.75 298 ALA A N 1
ATOM 2153 C CA . ALA A 1 298 ? -78.961 -9.711 124.111 1.00 81.75 298 ALA A CA 1
ATOM 2154 C C . ALA A 1 298 ? -77.809 -9.999 123.142 1.00 81.75 298 ALA A C 1
ATOM 2156 O O . ALA A 1 298 ? -76.944 -10.805 123.476 1.00 81.75 298 ALA A O 1
ATOM 2157 N N . CYS A 1 299 ? -77.827 -9.350 121.980 1.00 86.69 299 CYS A N 1
ATOM 2158 C CA . CYS A 1 299 ? -76.859 -9.516 120.907 1.00 86.69 299 CYS A CA 1
ATOM 2159 C C . CYS A 1 299 ? -76.150 -8.193 120.568 1.00 86.69 299 CYS A C 1
ATOM 2161 O O . CYS A 1 299 ? -76.722 -7.117 120.762 1.00 86.69 299 CYS A O 1
ATOM 2163 N N . SER A 1 300 ? -74.928 -8.254 120.042 1.00 85.00 300 SER A N 1
ATOM 2164 C CA . SER A 1 300 ? -74.126 -7.089 119.654 1.00 85.00 300 SER A CA 1
ATOM 2165 C C . SER A 1 300 ? -73.227 -7.349 118.450 1.00 85.00 300 SER A C 1
ATOM 2167 O O . SER A 1 300 ? -72.748 -8.464 118.285 1.00 85.00 300 SER A O 1
ATOM 2169 N N . CYS A 1 301 ? -72.976 -6.327 117.631 1.00 86.62 301 CYS A N 1
ATOM 2170 C CA . CYS A 1 301 ? -71.967 -6.385 116.576 1.00 86.62 301 CYS A CA 1
ATOM 2171 C C . CYS A 1 301 ? -70.562 -6.271 117.176 1.00 86.62 301 CYS A C 1
ATOM 2173 O O . CYS A 1 301 ? -70.295 -5.376 117.979 1.00 86.62 301 CYS A O 1
ATOM 2175 N N . LEU A 1 302 ? -69.665 -7.154 116.758 1.00 84.00 302 LEU A N 1
ATOM 2176 C CA . LEU A 1 302 ? -68.236 -7.104 117.038 1.00 84.00 302 LEU A CA 1
ATOM 2177 C C . LEU A 1 302 ? -67.498 -6.440 115.869 1.00 84.00 302 LEU A C 1
ATOM 2179 O O . LEU A 1 302 ? -67.983 -6.446 114.741 1.00 84.00 302 LEU A O 1
ATOM 2183 N N . GLU A 1 303 ? -66.311 -5.889 116.135 1.00 79.25 303 GLU A N 1
ATOM 2184 C CA . GLU A 1 303 ? -65.467 -5.188 115.143 1.00 79.25 303 GLU A CA 1
ATOM 2185 C C . GLU A 1 303 ? -65.120 -6.048 113.913 1.00 79.25 303 GLU A C 1
ATOM 2187 O O . GLU A 1 303 ? -64.842 -5.527 112.840 1.00 79.25 303 GLU A O 1
ATOM 2192 N N . ASP A 1 304 ? -65.166 -7.374 114.041 1.00 75.56 304 ASP A N 1
ATOM 2193 C CA . ASP A 1 304 ? -64.953 -8.308 112.931 1.00 75.56 304 ASP A CA 1
ATOM 2194 C C . ASP A 1 304 ? -66.217 -8.560 112.081 1.00 75.56 304 ASP A C 1
ATOM 2196 O O . ASP A 1 304 ? -66.209 -9.408 111.188 1.00 75.56 304 ASP A O 1
ATOM 2200 N N . GLY A 1 305 ? -67.304 -7.831 112.352 1.00 74.06 305 GLY A N 1
ATOM 2201 C CA . GLY A 1 305 ? -68.595 -7.947 111.677 1.00 74.06 305 GLY A CA 1
ATOM 2202 C C . GLY A 1 305 ? -69.470 -9.104 112.167 1.00 74.06 305 GLY A C 1
ATOM 2203 O O . GLY A 1 305 ? -70.546 -9.328 111.610 1.00 74.06 305 GLY A O 1
ATOM 2204 N N . THR A 1 306 ? -69.047 -9.852 113.192 1.00 81.62 306 THR A N 1
ATOM 2205 C CA . THR A 1 306 ? -69.835 -10.956 113.763 1.00 81.62 306 THR A CA 1
ATOM 2206 C C . THR A 1 306 ? -70.743 -10.501 114.906 1.00 81.62 306 THR A C 1
ATOM 2208 O O . THR A 1 306 ? -70.656 -9.371 115.383 1.00 81.62 306 THR A O 1
ATOM 2211 N N . THR A 1 307 ? -71.652 -11.377 115.347 1.00 82.06 307 THR A N 1
ATOM 2212 C CA . THR A 1 307 ? -72.627 -11.069 116.402 1.00 82.06 307 THR A CA 1
ATOM 2213 C C . THR A 1 307 ? -72.341 -11.865 117.680 1.00 82.06 307 THR A C 1
ATOM 2215 O O . THR A 1 307 ? -72.277 -13.094 117.617 1.00 82.06 307 THR A O 1
ATOM 2218 N N . SER A 1 308 ? -72.212 -11.188 118.824 1.00 77.81 308 SER A N 1
ATOM 2219 C CA . SER A 1 308 ? -72.054 -11.757 120.179 1.00 77.81 308 SER A CA 1
ATOM 2220 C C . SER A 1 308 ? -73.339 -11.706 120.974 1.00 77.81 308 SER A C 1
ATOM 2222 O O . SER A 1 308 ? -74.096 -10.751 120.735 1.00 77.81 308 SER A O 1
#

Mean predicted aligned error: 19.25 Å

Nearest PDB structures (foldseek):
  8bqs-assembly1_A2  TM=5.673E-01  e=2.687E+00  Tetrahymena thermophila SB210
  8ixw-assembly1_B  TM=5.020E-01  e=3.560E+00  Tilapia lake virus
  2a5h-assembly1_B  TM=4.861E-01  e=3.007E+00  Clostridium subterminale
  4o56-assembly1_A  TM=1.837E-01  e=2.138E-01  Homo sapiens
  5nmm-assembly1_A  TM=1.980E-01  e=2.997E-01  Homo sapiens

Sequence (308 aa):
MVVIQVDDGSIVCVDNLTPYEQCVKDHGGNSSWSDPDKTCSCIEDGSVSCKDLPTPYEQCVADHGGSSTWTTPDTVCSCNPDGSTTCSDLPDPYQQCLDAHGGQSTWTTPDSACSCNPDGSTTCSDLPDPYQQCLDAHGGSSTWTTPDSACSCNPDGSTTCSDLPDPYQQCLDAHGGQSTWTTPDTVCSCNPDGSTTCSDLPDPYQQCLDAHGGQSTWTTPDSACSCNPDGSTTCSDLPDPYQQCLDAHGGSSTWTTPDSACSCNPDGSTTCSDLPDPYQQCLDAHGGQSTWTTPDSACSCLEDGTTS

Foldseek 3Di:
DDFDQDPVRDTDPDPPDQLQRVLCVVVVNHQWDDDPFWIWGQDRNNDIDIDGDDQLQRVLCVVVVNDQWDDDPFWIKGADNNNDMDIDGDPQLQVVLCVVVVNDQWDDDPFWTKGADRNNDMDIDGDPQLQVVLCVVVVNDQWDDDPFWTKGADSNNDMDIDGDPQLQVVLCVVVVNDQWDDDPFWIWGADSNNDIDIDGDPQLQVVLCVVVVNDQWDDDPFWTWGADSNNDMDIDGDPQLQCVLCVVVVNDQWDDDPFWIKGADSNNDMDIDGDPQLQVLLCVVVVNDQWDDDPVDIWGQDSNNDID

pLDDT: mean 86.63, std 8.87, range [48.94, 97.44]

Radius of gyration: 81.25 Å; Cα contacts (8 Å, |Δi|>4): 480; chains: 1; bounding box: 161×32×236 Å

Solvent-accessible surface area (backbone atoms only — not comparable to full-atom values): 17197 Å² total; per-residue (Å²): 110,44,80,46,75,46,100,85,74,51,78,46,78,40,74,68,57,53,48,28,55,46,35,17,52,76,52,79,67,42,55,62,51,75,55,102,58,28,42,34,30,52,38,82,82,28,50,78,50,71,44,74,49,72,49,49,31,55,45,37,16,52,77,53,78,69,36,55,57,51,75,55,101,60,31,44,33,34,53,35,83,82,32,49,76,51,72,43,73,53,79,58,39,35,58,52,32,18,60,77,48,80,66,38,59,58,52,72,56,99,59,27,44,34,33,58,36,84,80,30,47,76,50,72,44,73,51,79,56,40,34,58,53,34,17,59,76,49,81,66,37,58,58,52,71,58,100,57,27,45,32,32,56,38,84,80,28,48,78,51,73,43,73,50,79,55,42,34,57,52,34,18,58,77,50,80,66,39,58,59,52,74,56,101,58,31,43,32,31,56,36,86,80,30,48,78,52,72,42,72,53,78,56,41,34,58,53,32,18,57,76,50,80,65,38,57,58,53,74,55,101,58,28,44,33,34,56,36,84,80,30,48,77,50,72,45,74,54,80,56,43,34,58,52,33,17,57,77,51,79,65,37,59,57,51,72,58,101,58,27,44,30,33,54,38,85,80,30,48,78,50,73,44,73,54,80,56,43,35,57,52,30,18,57,78,50,78,67,38,55,58,53,74,54,102,87,46,75,36,29,55,37,80,84,31,48,79,82

Secondary structure (DSSP, 8-state):
-EEEEPTTS-EEEE----HHHHHHHHTTT-SEEEETTEEEEE-TTSPEEEEEPPPHHHHHHHHTTT-SEEE-SSEEEEE-TTS-EEEEEPP-HHHHHHHHTTT-SEEE-SSEEEEE-TTS-EEEEEPPPHHHHHHHHTTT-SEEE-SSEEEEE-TTS-EEEEEPP-HHHHHHHHTTT-SEEE-SSEEEEE-TTS-EEEEEPP-HHHHHHHHTTT-SEEE-SSEEEEE-TTS-EEEEEPPPHHHHHHHHTTT-SEEE-SSEEEEE-TTS-EEEEEPPPHHHHHHHHTTT-SEEEETTEEEEB-TTS-B-